Protein AF-A0A329B3M5-F1 (afdb_monomer_lite)

pLDDT: mean 77.67, std 17.79, range [25.22, 95.94]

Organism: NCBI:txid420952

Foldseek 3Di:
DDPVVVV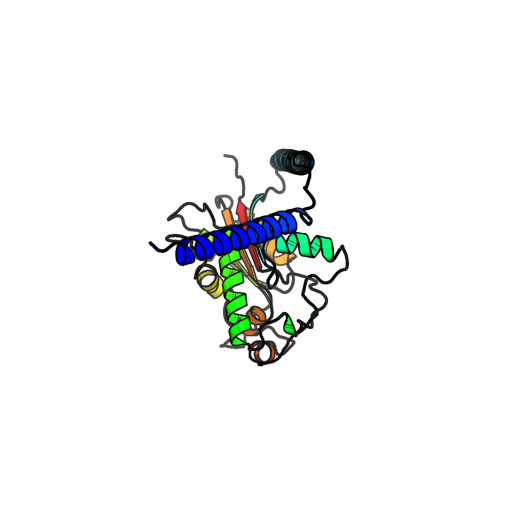VVVVVVVVVVVVVVVVVVVVPPPDPPPPVVVVVVVVVVVVVVLVVVVPPPPDDKDFPFKWKDQQQAGDVSLVVLCVVQDPQGFSFDPDLVVAAQFLVVNVVSVLVSLLRGCLRACVPPDAPDEAEEEFEEAAADPVDPQQDFSVVSVVSSNVNNPRPHYHYDYPYGYHHLDVVVVVVVVVVVCVVPVVDFKHKYFYAYDLVNCLNRVHPDDNSVCVSGHRGRDTPPPRDSPDDNMGMITIIGDDDDD

Sequence (254 aa):
MNRRTLLLTLLFLLLAGSLFAGYSAWQRKDVQRIDPSTVQNAVADDQAAAVAALRDPRFTLEIRRFGVTVDKFRQRAMLMRLDEAGASGMLLLQEPKEYPYTGADRAFVAAQRENNVFGYALRDWVMCWPIPVIAAGPPRDVADPYADRMASRIGAADNGAGIQSPLYIRLDEIHTEHGDEVVDRLFEFFDTHPNLPAVVVLVEDGLNTRASMRTLGEDYLEQARRSAFFVPERRTCPHFCVRGGLKISSHVRA

InterPro domains:
  IPR021531 Type VI lipase adapter protein Tla3, N-terminal domain [PF11394] (59-217)

Structure (mmCIF, N/CA/C/O backbone):
data_AF-A0A329B3M5-F1
#
_entry.id   AF-A0A329B3M5-F1
#
loop_
_atom_site.group_PDB
_atom_site.id
_atom_site.type_symbol
_atom_site.label_atom_id
_atom_site.label_alt_id
_atom_site.label_comp_id
_atom_site.label_asym_id
_atom_site.label_entity_id
_atom_site.label_seq_id
_atom_site.pdbx_PDB_ins_code
_atom_site.Cartn_x
_atom_site.Cartn_y
_atom_site.Cartn_z
_atom_site.occupancy
_atom_site.B_iso_or_equiv
_atom_site.auth_seq_id
_atom_site.auth_comp_id
_atom_site.auth_asym_id
_atom_site.auth_atom_id
_atom_site.pdbx_PDB_model_num
ATOM 1 N N . MET A 1 1 ? 45.854 36.589 17.957 1.00 56.94 1 MET A N 1
ATOM 2 C CA . MET A 1 1 ? 44.857 36.455 16.869 1.00 56.94 1 MET A CA 1
ATOM 3 C C . MET A 1 1 ? 45.076 37.606 15.892 1.00 56.94 1 MET A C 1
ATOM 5 O O . MET A 1 1 ? 45.015 38.753 16.314 1.00 56.94 1 MET A O 1
ATOM 9 N N . ASN A 1 2 ? 45.459 37.332 14.640 1.00 74.12 2 ASN A N 1
ATOM 10 C CA . ASN A 1 2 ? 46.013 38.352 13.737 1.00 74.12 2 ASN A CA 1
ATOM 11 C C . ASN A 1 2 ? 44.904 39.152 13.024 1.00 74.12 2 ASN A C 1
ATOM 13 O O . ASN A 1 2 ? 43.867 38.603 12.650 1.00 74.12 2 ASN A O 1
ATOM 17 N N . ARG A 1 3 ? 45.126 40.452 12.772 1.00 70.31 3 ARG A N 1
ATOM 18 C CA . ARG A 1 3 ? 44.143 41.357 12.127 1.00 70.31 3 ARG A CA 1
ATOM 19 C C . ARG A 1 3 ? 43.618 40.825 10.784 1.00 70.31 3 ARG A C 1
ATOM 21 O O . ARG A 1 3 ? 42.454 41.011 10.456 1.00 70.31 3 ARG A O 1
ATOM 28 N N . ARG A 1 4 ? 44.465 40.108 10.037 1.00 67.12 4 ARG A N 1
ATOM 29 C CA . ARG A 1 4 ? 44.105 39.440 8.774 1.00 67.12 4 ARG A CA 1
ATOM 30 C C . ARG A 1 4 ? 43.146 38.263 8.961 1.00 67.12 4 ARG A C 1
ATOM 32 O O . ARG A 1 4 ? 42.198 38.144 8.197 1.00 67.12 4 ARG A O 1
ATOM 39 N N . THR A 1 5 ? 43.349 37.437 9.988 1.00 71.44 5 THR A N 1
ATOM 40 C CA . THR A 1 5 ? 42.431 36.330 10.304 1.00 71.44 5 THR A CA 1
ATOM 41 C C . THR A 1 5 ? 41.066 36.840 10.763 1.00 71.44 5 THR A C 1
ATOM 43 O O . THR A 1 5 ? 40.060 36.264 10.376 1.00 71.44 5 THR A O 1
ATOM 46 N N . LEU A 1 6 ? 41.020 37.969 11.483 1.00 74.88 6 LEU A N 1
ATOM 47 C CA . LEU A 1 6 ? 39.763 38.563 11.952 1.00 74.88 6 LEU A CA 1
ATOM 48 C C . LEU A 1 6 ? 38.920 39.144 10.801 1.00 74.88 6 LEU A C 1
ATOM 50 O O . LEU A 1 6 ? 37.703 38.991 10.783 1.00 74.88 6 LEU A O 1
ATOM 54 N N . LEU A 1 7 ? 39.572 39.769 9.813 1.00 78.69 7 LEU A N 1
ATOM 55 C CA . LEU A 1 7 ? 38.912 40.290 8.609 1.00 78.69 7 LEU A CA 1
ATOM 56 C C . LEU A 1 7 ? 38.344 39.168 7.729 1.00 78.69 7 LEU A C 1
ATOM 58 O O . LEU A 1 7 ? 37.232 39.295 7.223 1.00 78.69 7 LEU A O 1
ATOM 62 N N . LEU A 1 8 ? 39.070 38.055 7.588 1.00 74.50 8 LEU A N 1
ATOM 63 C CA . LEU A 1 8 ? 38.612 36.897 6.812 1.00 74.50 8 LEU A CA 1
ATOM 64 C C . LEU A 1 8 ? 37.410 36.203 7.467 1.00 74.50 8 LEU A C 1
ATOM 66 O O . LEU A 1 8 ? 36.460 35.855 6.770 1.00 74.50 8 LEU A O 1
ATOM 70 N N . THR A 1 9 ? 37.401 36.061 8.796 1.00 76.69 9 THR A N 1
ATOM 71 C CA . THR A 1 9 ? 36.248 35.492 9.514 1.00 76.69 9 THR A CA 1
ATOM 72 C C . THR A 1 9 ? 35.008 36.379 9.414 1.00 76.69 9 THR A C 1
ATOM 74 O O . THR A 1 9 ? 33.902 35.868 9.265 1.00 76.69 9 THR A O 1
ATOM 77 N N . LEU A 1 10 ? 35.181 37.705 9.439 1.00 80.50 10 LEU A N 1
ATOM 78 C CA . LEU A 1 10 ? 34.070 38.654 9.322 1.00 80.50 10 LEU A CA 1
ATOM 79 C C . LEU A 1 10 ? 33.456 38.629 7.916 1.00 80.50 10 LEU A C 1
ATOM 81 O O . LEU A 1 10 ? 32.236 38.652 7.775 1.00 80.50 10 LEU A O 1
ATOM 85 N N . LEU A 1 11 ? 34.293 38.500 6.883 1.00 79.94 11 LEU A N 1
ATOM 86 C CA . LEU A 1 11 ? 33.836 38.384 5.500 1.00 79.94 11 LEU A CA 1
ATOM 87 C C . LEU A 1 11 ? 33.061 37.077 5.265 1.00 79.94 11 LEU A C 1
ATOM 89 O O . LEU A 1 11 ? 32.006 37.101 4.637 1.00 79.94 11 LEU A O 1
ATOM 93 N N . PHE A 1 12 ? 33.528 35.958 5.830 1.00 78.88 12 PHE A N 1
ATOM 94 C CA . PHE A 1 12 ? 32.812 34.678 5.768 1.00 78.88 12 PHE A CA 1
ATOM 95 C C . PHE A 1 12 ? 31.457 34.721 6.484 1.00 78.88 12 PHE A C 1
ATOM 97 O O . PHE A 1 12 ? 30.473 34.212 5.952 1.00 78.88 12 PHE A O 1
ATOM 104 N N . LEU A 1 13 ? 31.379 35.357 7.657 1.00 82.88 13 LEU A N 1
ATOM 105 C CA . LEU A 1 13 ? 30.119 35.493 8.396 1.00 82.88 13 LEU A CA 1
ATOM 106 C C . LEU A 1 13 ? 29.103 36.369 7.657 1.00 82.88 13 LEU A C 1
ATOM 108 O O . LEU A 1 13 ? 27.922 36.033 7.620 1.00 82.88 13 LEU A O 1
ATOM 112 N N . LEU A 1 14 ? 29.554 37.454 7.021 1.00 82.38 14 LEU A N 1
ATOM 113 C CA . LEU A 1 14 ? 28.680 38.309 6.215 1.00 82.38 14 LEU A CA 1
ATOM 114 C C . LEU A 1 14 ? 28.150 37.581 4.973 1.00 82.38 14 LEU A C 1
ATOM 116 O O . LEU A 1 14 ? 26.980 37.738 4.628 1.00 82.38 14 LEU A O 1
ATOM 120 N N . LEU A 1 15 ? 28.980 36.751 4.337 1.00 76.75 15 LEU A N 1
ATOM 121 C CA . LEU A 1 15 ? 28.596 35.979 3.154 1.00 76.75 15 LEU A CA 1
ATOM 122 C C . LEU A 1 15 ? 27.655 34.813 3.506 1.00 76.75 15 LEU A C 1
ATOM 124 O O . LEU A 1 15 ? 26.696 34.544 2.787 1.00 76.75 15 LEU A O 1
ATOM 128 N N . ALA A 1 16 ? 27.865 34.165 4.655 1.00 71.94 16 ALA A N 1
ATOM 129 C CA . ALA A 1 16 ? 26.940 33.164 5.182 1.00 71.94 16 ALA A CA 1
ATOM 130 C C . ALA A 1 16 ? 25.588 33.787 5.582 1.00 71.94 16 ALA A C 1
ATOM 132 O O . ALA A 1 16 ? 24.534 33.225 5.286 1.00 71.94 16 ALA A O 1
ATOM 133 N N . GLY A 1 17 ? 25.606 34.973 6.201 1.00 73.88 17 GLY A N 1
ATOM 134 C CA . GLY A 1 17 ? 24.397 35.707 6.577 1.00 73.88 17 GLY A CA 1
ATOM 135 C C . GLY A 1 17 ? 23.563 36.151 5.373 1.00 73.88 17 GLY A C 1
ATOM 136 O O . GLY A 1 17 ? 22.339 36.016 5.394 1.00 73.88 17 GLY A O 1
ATOM 137 N N . SER A 1 18 ? 24.204 36.621 4.299 1.00 70.50 18 SER A N 1
ATOM 138 C CA . SER A 1 18 ? 23.504 37.028 3.074 1.00 70.50 18 SER A CA 1
ATOM 139 C C . SER A 1 18 ? 22.931 35.838 2.297 1.00 70.50 18 SER A C 1
ATOM 141 O O . SER A 1 18 ? 21.803 35.926 1.809 1.00 70.50 18 SER A O 1
ATOM 143 N N . LEU A 1 19 ? 23.630 34.697 2.261 1.00 70.19 19 LEU A N 1
ATOM 144 C CA . LEU A 1 19 ? 23.102 33.448 1.696 1.00 70.19 19 LEU A CA 1
ATOM 145 C C . LEU A 1 19 ? 21.902 32.917 2.494 1.00 70.19 19 LEU A C 1
ATOM 147 O O . LEU A 1 19 ? 20.907 32.505 1.899 1.00 70.19 19 LEU A O 1
ATOM 151 N N . PHE A 1 20 ? 21.942 32.984 3.827 1.00 70.00 20 PHE A N 1
ATOM 152 C CA . PHE A 1 20 ? 20.826 32.561 4.679 1.00 70.00 20 PHE A CA 1
ATOM 153 C C . PHE A 1 20 ? 19.601 33.486 4.545 1.00 70.00 20 PHE A C 1
ATOM 155 O O . PHE A 1 20 ? 18.460 33.021 4.452 1.00 70.00 20 PHE A O 1
ATOM 162 N N . ALA A 1 21 ? 19.818 34.802 4.468 1.00 67.81 21 ALA A N 1
ATOM 163 C CA . ALA A 1 21 ? 18.752 35.773 4.224 1.00 67.81 21 ALA A CA 1
ATOM 164 C C . ALA A 1 21 ? 18.122 35.596 2.828 1.00 67.81 21 ALA A C 1
ATOM 166 O O . ALA A 1 21 ? 16.899 35.614 2.699 1.00 67.81 21 ALA A O 1
ATOM 167 N N . GLY A 1 22 ? 18.936 35.343 1.797 1.00 62.72 22 GLY A N 1
ATOM 168 C CA . GLY A 1 22 ? 18.454 35.047 0.445 1.00 62.72 22 GLY A CA 1
ATOM 169 C C . GLY A 1 22 ? 17.654 33.744 0.368 1.00 62.72 22 GLY A C 1
ATOM 170 O O . GLY A 1 22 ? 16.563 33.724 -0.201 1.00 62.72 22 GLY A O 1
ATOM 171 N N . TYR A 1 23 ? 18.143 32.677 1.008 1.00 61.03 23 TYR A N 1
ATOM 172 C CA . TYR A 1 23 ? 17.467 31.376 1.057 1.00 61.03 23 TYR A CA 1
ATOM 173 C C . TYR A 1 23 ? 16.122 31.444 1.799 1.00 61.03 23 TYR A C 1
ATOM 175 O O . TYR A 1 23 ? 15.112 30.926 1.322 1.00 61.03 23 TYR A O 1
ATOM 183 N N . SER A 1 24 ? 16.073 32.149 2.934 1.00 59.69 24 SER A N 1
ATOM 184 C CA . SER A 1 24 ? 14.836 32.318 3.710 1.00 59.69 24 SER A CA 1
ATOM 185 C C . SER A 1 24 ? 13.813 33.246 3.043 1.00 59.69 24 SER A C 1
ATOM 187 O O . SER A 1 24 ? 12.612 33.058 3.235 1.00 59.69 24 SER A O 1
ATOM 189 N N . ALA A 1 25 ? 14.254 34.220 2.240 1.00 56.84 25 ALA A N 1
ATOM 190 C CA . ALA A 1 25 ? 13.369 35.055 1.430 1.00 56.84 25 ALA A CA 1
ATOM 191 C C . ALA A 1 25 ? 12.817 34.302 0.206 1.00 56.84 25 ALA A C 1
ATOM 193 O O . ALA A 1 25 ? 11.657 34.503 -0.157 1.00 56.84 25 ALA A O 1
ATOM 194 N N . TRP A 1 26 ? 13.610 33.409 -0.396 1.00 55.06 26 TRP A N 1
ATOM 195 C CA . TRP A 1 26 ? 13.181 32.564 -1.514 1.00 55.06 26 TRP A CA 1
ATOM 196 C C . TRP A 1 26 ? 12.129 31.529 -1.085 1.00 55.06 26 TRP A C 1
ATOM 198 O O . TRP A 1 26 ? 11.090 31.429 -1.728 1.00 55.06 26 TRP A O 1
ATOM 208 N N . GLN A 1 27 ? 12.291 30.882 0.078 1.00 55.41 27 GLN A N 1
ATOM 209 C CA . GLN A 1 27 ? 11.273 29.962 0.620 1.00 55.41 27 GLN A CA 1
ATOM 210 C C . GLN A 1 27 ? 9.908 30.616 0.905 1.00 55.41 27 GLN A C 1
ATOM 212 O O . GLN A 1 27 ? 8.899 29.918 0.981 1.00 55.41 27 GLN A O 1
ATOM 217 N N . ARG A 1 28 ? 9.845 31.943 1.085 1.00 54.34 28 ARG A N 1
ATOM 218 C CA . ARG A 1 28 ? 8.587 32.651 1.383 1.00 54.34 28 ARG A CA 1
ATOM 219 C C . ARG A 1 28 ? 7.784 33.044 0.144 1.00 54.34 28 ARG A C 1
ATOM 221 O O . ARG A 1 28 ? 6.620 33.393 0.311 1.00 54.34 28 ARG A O 1
ATOM 228 N N . LYS A 1 29 ? 8.368 33.025 -1.062 1.00 50.78 29 LYS A N 1
ATOM 229 C CA . LYS A 1 29 ? 7.680 33.495 -2.279 1.00 50.78 29 LYS A CA 1
ATOM 230 C C . LYS A 1 29 ? 6.664 32.498 -2.849 1.00 50.78 29 LYS A C 1
ATOM 232 O O . LYS A 1 29 ? 5.690 32.957 -3.430 1.00 50.78 29 LYS A O 1
ATOM 237 N N . ASP A 1 30 ? 6.824 31.198 -2.589 1.00 50.91 30 ASP A N 1
ATOM 238 C CA . ASP A 1 30 ? 5.981 30.144 -3.190 1.00 50.91 30 ASP A CA 1
ATOM 239 C C . ASP A 1 30 ? 5.022 29.448 -2.208 1.00 50.91 30 ASP A C 1
ATOM 241 O O . ASP A 1 30 ? 4.399 28.439 -2.531 1.00 50.91 30 ASP A O 1
ATOM 245 N N . VAL A 1 31 ? 4.848 29.978 -0.994 1.00 48.06 31 VAL A N 1
ATOM 246 C CA . VAL A 1 31 ? 3.799 29.489 -0.091 1.00 48.06 31 VAL A CA 1
ATOM 247 C C . VAL A 1 31 ? 2.548 30.323 -0.327 1.00 48.06 31 VAL A C 1
ATOM 249 O O . VAL A 1 31 ? 2.398 31.396 0.258 1.00 48.06 31 VAL A O 1
ATOM 252 N N . GLN A 1 32 ? 1.621 29.820 -1.147 1.00 54.25 32 GLN A N 1
ATOM 253 C CA . GLN A 1 32 ? 0.218 30.225 -1.046 1.00 54.25 32 GLN A CA 1
ATOM 254 C C . GLN A 1 32 ? -0.191 30.018 0.415 1.00 54.25 32 GLN A C 1
ATOM 256 O O . GLN A 1 32 ? -0.293 28.892 0.907 1.00 54.25 32 GLN A O 1
ATOM 261 N N . ARG A 1 33 ? -0.308 31.124 1.154 1.00 48.53 33 ARG A N 1
ATOM 262 C CA . ARG A 1 33 ? -0.746 31.113 2.544 1.00 48.53 33 ARG A CA 1
ATOM 263 C C . ARG A 1 33 ? -2.219 30.730 2.507 1.00 48.53 33 ARG A C 1
ATOM 265 O O . ARG A 1 33 ? -3.065 31.591 2.296 1.00 48.53 33 ARG A O 1
ATOM 272 N N . ILE A 1 34 ? -2.495 29.436 2.655 1.00 55.19 34 ILE A N 1
ATOM 273 C CA . ILE A 1 34 ? -3.849 28.941 2.878 1.00 55.19 34 ILE A CA 1
ATOM 274 C C . ILE A 1 34 ? -4.361 29.698 4.101 1.00 55.19 34 ILE A C 1
ATOM 276 O O . ILE A 1 34 ? -3.709 29.690 5.150 1.00 55.19 34 ILE A O 1
ATOM 280 N N . ASP A 1 35 ? -5.448 30.440 3.924 1.00 67.44 35 ASP A N 1
ATOM 281 C CA . ASP A 1 35 ? -6.021 31.236 4.995 1.00 67.44 35 ASP A CA 1
ATOM 282 C C . ASP A 1 35 ? -6.412 30.275 6.134 1.00 67.44 35 ASP A C 1
ATOM 284 O O . ASP A 1 35 ? -7.182 29.333 5.906 1.00 67.44 35 ASP A O 1
ATOM 288 N N . PRO A 1 36 ? -5.846 30.452 7.345 1.00 57.66 36 PRO A N 1
ATOM 289 C CA . PRO A 1 36 ? -6.128 29.585 8.479 1.00 57.66 36 PRO A CA 1
ATOM 290 C C . PRO A 1 36 ? -7.625 29.455 8.736 1.00 57.66 36 PRO A C 1
ATOM 292 O O . PRO A 1 36 ? -8.073 28.371 9.084 1.00 57.66 36 PRO A O 1
ATOM 295 N N . SER A 1 37 ? -8.400 30.517 8.488 1.00 59.75 37 SER A N 1
ATOM 296 C CA . SER A 1 37 ? -9.851 30.501 8.648 1.00 59.75 37 SER A CA 1
ATOM 297 C C . SER A 1 37 ? -10.537 29.567 7.652 1.00 59.75 37 SER A C 1
ATOM 299 O O . SER A 1 37 ? -11.482 28.889 8.024 1.00 59.75 37 SER A O 1
ATOM 301 N N . THR A 1 38 ? -10.037 29.435 6.422 1.00 64.62 38 THR A N 1
ATOM 302 C CA . THR A 1 38 ? -10.596 28.506 5.428 1.00 64.62 38 THR A CA 1
ATOM 303 C C . THR A 1 38 ? -10.315 27.056 5.801 1.00 64.62 38 THR A C 1
ATOM 305 O O . THR A 1 38 ? -11.201 26.217 5.678 1.00 64.62 38 THR A O 1
ATOM 308 N N . VAL A 1 39 ? -9.120 26.762 6.327 1.00 59.50 39 VAL A N 1
ATOM 309 C CA . VAL A 1 39 ? -8.802 25.427 6.865 1.00 59.50 39 VAL A CA 1
ATOM 310 C C . VAL A 1 39 ? -9.635 25.144 8.110 1.00 59.50 39 VAL A C 1
ATOM 312 O O . VAL A 1 39 ? -10.186 24.060 8.231 1.00 59.50 39 VAL A O 1
ATOM 315 N N . GLN A 1 40 ? -9.770 26.107 9.024 1.00 62.44 40 GLN A N 1
ATOM 316 C CA . GLN A 1 40 ? -10.566 25.934 10.239 1.00 62.44 40 GLN A CA 1
ATOM 317 C C . GLN A 1 40 ? -12.053 25.765 9.944 1.00 62.44 40 GLN A C 1
ATOM 319 O O . GLN A 1 40 ? -12.687 24.938 10.586 1.00 62.44 40 GLN A O 1
ATOM 324 N N . ASN A 1 41 ? -12.593 26.495 8.970 1.00 68.69 41 ASN A N 1
ATOM 325 C CA . ASN A 1 41 ? -13.985 26.372 8.553 1.00 68.69 41 ASN A CA 1
ATOM 326 C C . ASN A 1 41 ? -14.224 25.043 7.833 1.00 68.69 41 ASN A C 1
ATOM 328 O O . ASN A 1 41 ? -15.194 24.370 8.146 1.00 68.69 41 ASN A O 1
ATOM 332 N N . ALA A 1 42 ? -13.309 24.609 6.958 1.00 58.72 42 ALA A N 1
ATOM 333 C CA . ALA A 1 42 ? -13.390 23.288 6.338 1.00 58.72 42 ALA A CA 1
ATOM 334 C C . ALA A 1 42 ? -13.310 22.164 7.384 1.00 58.72 42 ALA A C 1
ATOM 336 O O . ALA A 1 42 ? -14.094 21.228 7.333 1.00 58.72 42 ALA A O 1
ATOM 337 N N . VAL A 1 43 ? -12.417 22.278 8.375 1.00 59.91 43 VAL A N 1
ATOM 338 C CA . VAL A 1 43 ? -12.315 21.317 9.486 1.00 59.91 43 VAL A CA 1
ATOM 339 C C . VAL A 1 43 ? -13.554 21.368 10.385 1.00 59.91 43 VAL A C 1
ATOM 341 O O . VAL A 1 43 ? -13.988 20.325 10.859 1.00 59.91 43 VAL A O 1
ATOM 344 N N . ALA A 1 44 ? -14.138 22.542 10.630 1.00 64.25 44 ALA A N 1
ATOM 345 C CA . ALA A 1 44 ? -15.351 22.689 11.433 1.00 64.25 44 ALA A CA 1
ATOM 346 C C . ALA A 1 44 ? -16.590 22.126 10.723 1.00 64.25 44 ALA A C 1
ATOM 348 O O . ALA A 1 44 ? -17.398 21.461 11.368 1.00 64.25 44 ALA A O 1
ATOM 349 N N . ASP A 1 45 ? -16.714 22.335 9.411 1.00 64.44 45 ASP A N 1
ATOM 350 C CA . ASP A 1 45 ? -17.772 21.747 8.586 1.00 64.44 45 ASP A CA 1
ATOM 351 C C . ASP A 1 45 ? -17.624 20.224 8.505 1.00 64.44 45 ASP A C 1
ATOM 353 O O . ASP A 1 45 ? -18.607 19.505 8.676 1.00 64.44 45 ASP A O 1
ATOM 357 N N . ASP A 1 46 ? -16.400 19.717 8.340 1.00 60.44 46 ASP A N 1
ATOM 358 C CA . ASP A 1 46 ? -16.115 18.279 8.315 1.00 60.44 46 ASP A CA 1
ATOM 359 C C . ASP A 1 46 ? -16.360 17.636 9.693 1.00 60.44 46 ASP A C 1
ATOM 361 O O . ASP A 1 46 ? -16.929 16.553 9.797 1.00 60.44 46 ASP A O 1
ATOM 365 N N . GLN A 1 47 ? -16.048 18.345 10.785 1.00 57.34 47 GLN A N 1
ATOM 366 C CA . GLN A 1 47 ? -16.404 17.935 12.148 1.00 57.34 47 GLN A CA 1
ATOM 367 C C . GLN A 1 47 ? -17.917 17.958 12.387 1.00 57.34 47 GLN A C 1
ATOM 369 O O . GLN A 1 47 ? -18.445 17.042 13.015 1.00 57.34 47 GLN A O 1
ATOM 374 N N . ALA A 1 48 ? -18.635 18.969 11.899 1.00 61.34 48 ALA A N 1
ATOM 375 C CA . ALA A 1 48 ? -20.088 19.045 12.017 1.00 61.34 48 ALA A CA 1
ATOM 376 C C . ALA A 1 48 ? -20.775 17.937 11.202 1.00 61.34 48 ALA A C 1
ATOM 378 O O . ALA A 1 48 ? -21.709 17.302 11.697 1.00 61.34 48 ALA A O 1
ATOM 379 N N . ALA A 1 49 ? -20.271 17.651 9.999 1.00 59.38 49 ALA A N 1
ATOM 380 C CA . ALA A 1 49 ? -20.710 16.546 9.156 1.00 59.38 49 ALA A CA 1
ATOM 381 C C . ALA A 1 49 ? -20.391 15.185 9.793 1.00 59.38 49 ALA A C 1
ATOM 383 O O . ALA A 1 49 ? -21.266 14.325 9.841 1.00 59.38 49 ALA A O 1
ATOM 384 N N . ALA A 1 50 ? -19.201 15.005 10.373 1.00 57.12 50 ALA A N 1
ATOM 385 C CA . ALA A 1 50 ? -18.824 13.795 11.102 1.00 57.12 50 ALA A CA 1
ATOM 386 C C . ALA A 1 50 ? -19.689 13.580 12.356 1.00 57.12 50 ALA A C 1
ATOM 388 O O . ALA A 1 50 ? -20.129 12.464 12.620 1.00 57.12 50 ALA A O 1
ATOM 389 N N . VAL A 1 51 ? -20.007 14.644 13.104 1.00 60.12 51 VAL A N 1
ATOM 390 C CA . VAL A 1 51 ? -20.909 14.596 14.270 1.00 60.12 51 VAL A CA 1
ATOM 391 C C . VAL A 1 51 ? -22.357 14.303 13.859 1.00 60.12 51 VAL A C 1
ATOM 393 O O . VAL A 1 51 ? -23.069 13.617 14.595 1.00 60.12 51 VAL A O 1
ATOM 396 N N . ALA A 1 52 ? -22.804 14.799 12.703 1.00 59.22 52 ALA A N 1
ATOM 397 C CA . ALA A 1 52 ? -24.116 14.485 12.141 1.00 59.22 52 ALA A CA 1
ATOM 398 C C . ALA A 1 52 ? -24.185 13.041 11.610 1.00 59.22 52 ALA A C 1
ATOM 400 O O . ALA A 1 52 ? -25.164 12.346 11.877 1.00 59.22 52 ALA A O 1
ATOM 401 N N . ALA A 1 53 ? -23.129 12.557 10.949 1.00 55.44 53 ALA A N 1
ATOM 402 C CA . ALA A 1 53 ? -22.988 11.172 10.499 1.00 55.44 53 ALA A CA 1
ATOM 403 C C . ALA A 1 53 ? -22.915 10.188 11.679 1.00 55.44 53 ALA A C 1
ATOM 405 O O . ALA A 1 53 ? -23.508 9.115 11.618 1.00 55.44 53 ALA A O 1
ATOM 406 N N . LEU A 1 54 ? -22.318 10.595 12.809 1.00 53.41 54 LEU A N 1
ATOM 407 C CA . LEU A 1 54 ? -22.347 9.856 14.081 1.00 53.41 54 LEU A CA 1
ATOM 408 C C . LEU A 1 54 ? -23.764 9.624 14.642 1.00 53.41 54 LEU A C 1
ATOM 410 O O . LEU A 1 54 ? -23.920 8.896 15.625 1.00 53.41 54 LEU A O 1
ATOM 414 N N . ARG A 1 55 ? -24.786 10.284 14.079 1.00 52.28 55 ARG A N 1
ATOM 415 C CA . ARG A 1 55 ? -26.193 10.167 14.482 1.00 52.28 55 ARG A CA 1
ATOM 416 C C . ARG A 1 55 ? -27.059 9.378 13.488 1.00 52.28 55 ARG A C 1
ATOM 418 O O . ARG A 1 55 ? -28.216 9.144 13.828 1.00 52.28 55 ARG A O 1
ATOM 425 N N . ASP A 1 56 ? -26.545 8.943 12.327 1.00 50.88 56 ASP A N 1
ATOM 426 C CA . ASP A 1 56 ? -27.238 7.982 11.444 1.00 50.88 56 ASP A CA 1
ATOM 427 C C . ASP A 1 56 ? -26.732 6.555 11.751 1.00 50.88 56 ASP A C 1
ATOM 429 O O . ASP A 1 56 ? -25.582 6.232 11.450 1.00 50.88 56 ASP A O 1
ATOM 433 N N . PRO A 1 57 ? -27.558 5.684 12.361 1.00 52.53 57 PRO A N 1
ATOM 434 C CA . PRO A 1 57 ? -27.139 4.362 12.830 1.00 52.53 57 PRO A CA 1
ATOM 435 C C . PRO A 1 57 ? -26.866 3.338 11.715 1.00 52.53 57 PRO A C 1
ATOM 437 O O . PRO A 1 57 ? -26.615 2.177 12.027 1.00 52.53 57 PRO A O 1
ATOM 440 N N . ARG A 1 58 ? -26.951 3.710 10.430 1.00 51.53 58 ARG A N 1
ATOM 441 C CA . ARG A 1 58 ? -26.876 2.738 9.329 1.00 51.53 58 ARG A CA 1
ATOM 442 C C . ARG A 1 58 ? -25.470 2.465 8.803 1.00 51.53 58 ARG A C 1
ATOM 444 O O . ARG A 1 58 ? -25.263 1.366 8.316 1.00 51.53 58 ARG A O 1
ATOM 451 N N . PHE A 1 59 ? -24.517 3.393 8.920 1.00 51.91 59 PHE A N 1
ATOM 452 C CA . PHE A 1 59 ? -23.137 3.194 8.449 1.00 51.91 59 PHE A CA 1
ATOM 453 C C . PHE A 1 59 ? -22.190 4.160 9.167 1.00 51.91 59 PHE A C 1
ATOM 455 O O . PHE A 1 59 ? -22.124 5.335 8.811 1.00 51.91 59 PHE A O 1
ATOM 462 N N . THR A 1 60 ? -21.443 3.708 10.175 1.00 66.56 60 THR A N 1
ATOM 463 C CA . THR A 1 60 ? -20.479 4.593 10.853 1.00 66.56 60 THR A CA 1
ATOM 464 C C . THR A 1 60 ? -19.135 3.904 11.050 1.00 66.56 60 THR A C 1
ATOM 466 O O . THR A 1 60 ? -18.720 3.578 12.161 1.00 66.56 60 THR A O 1
ATOM 469 N N . LEU A 1 61 ? -18.436 3.681 9.936 1.00 76.50 61 LEU A N 1
ATOM 470 C CA . LEU A 1 61 ? -16.991 3.491 9.970 1.00 76.50 61 LEU A CA 1
ATOM 471 C C . LEU A 1 61 ? -16.329 4.865 9.962 1.00 76.50 61 LEU A C 1
ATOM 473 O O . LEU A 1 61 ? -16.514 5.646 9.032 1.00 76.50 61 LEU A O 1
ATOM 477 N N . GLU A 1 62 ? -15.551 5.164 10.999 1.00 81.62 62 GLU A N 1
ATOM 478 C CA . GLU A 1 62 ? -14.779 6.399 11.067 1.00 81.62 62 GLU A CA 1
ATOM 479 C C . GLU A 1 62 ? -13.317 6.118 10.737 1.00 81.62 62 GLU A C 1
ATOM 481 O O . GLU A 1 62 ? -12.655 5.313 11.397 1.00 81.62 62 GLU A O 1
ATOM 486 N N . ILE A 1 63 ? -12.778 6.846 9.764 1.00 85.38 63 ILE A N 1
ATOM 487 C CA . ILE A 1 63 ? -11.339 6.901 9.530 1.00 85.38 63 ILE A CA 1
ATOM 488 C C . ILE A 1 63 ? -10.709 7.759 10.631 1.00 85.38 63 ILE A C 1
ATOM 490 O O . ILE A 1 63 ? -10.802 8.981 10.621 1.00 85.38 63 ILE A O 1
ATOM 494 N N . ARG A 1 64 ? -10.016 7.122 11.574 1.00 84.81 64 ARG A N 1
ATOM 495 C CA . ARG A 1 64 ? -9.304 7.806 12.665 1.00 84.81 64 ARG A CA 1
ATOM 496 C C . ARG A 1 64 ? -7.968 8.382 12.220 1.00 84.81 64 ARG A C 1
ATOM 498 O O . ARG A 1 64 ? -7.475 9.334 12.819 1.00 84.81 64 ARG A O 1
ATOM 505 N N . ARG A 1 65 ? -7.312 7.736 11.254 1.00 86.88 65 ARG A N 1
ATOM 506 C CA . ARG A 1 65 ? -5.975 8.120 10.785 1.00 86.88 65 ARG A CA 1
ATOM 507 C C . ARG A 1 65 ? -5.715 7.540 9.405 1.00 86.88 65 ARG A C 1
ATOM 509 O O . ARG A 1 65 ? -6.164 6.438 9.105 1.00 86.88 65 ARG A O 1
ATOM 516 N N . PHE A 1 66 ? -4.944 8.260 8.599 1.00 87.56 66 PHE A N 1
ATOM 517 C CA . PHE A 1 66 ? -4.608 7.840 7.247 1.00 87.56 66 PHE A CA 1
ATOM 518 C C . PHE A 1 66 ? -3.145 8.131 6.905 1.00 87.56 66 PHE A C 1
ATOM 520 O O . PHE A 1 66 ? -2.636 9.242 7.072 1.00 87.56 66 PHE A O 1
ATOM 527 N N . GLY A 1 67 ? -2.457 7.105 6.424 1.00 88.94 67 GLY A N 1
ATOM 528 C CA . GLY A 1 67 ? -1.150 7.170 5.799 1.00 88.94 67 GLY A CA 1
ATOM 529 C C . GLY A 1 67 ? -1.302 6.987 4.300 1.00 88.94 67 GLY A C 1
ATOM 530 O O . GLY A 1 67 ? -1.898 6.000 3.889 1.00 88.94 67 GLY A O 1
ATOM 531 N N . VAL A 1 68 ? -0.749 7.883 3.481 1.00 89.38 68 VAL A N 1
ATOM 532 C CA . VAL A 1 68 ? -0.762 7.682 2.029 1.00 89.38 68 VAL A CA 1
ATOM 533 C C . VAL A 1 68 ? 0.508 8.122 1.334 1.00 89.38 68 VAL A C 1
ATOM 535 O O . VAL A 1 68 ? 1.092 9.167 1.649 1.00 89.38 68 VAL A O 1
ATOM 538 N N . THR A 1 69 ? 0.918 7.308 0.366 1.00 88.25 69 THR A N 1
ATOM 539 C CA . THR A 1 69 ? 1.963 7.656 -0.592 1.00 88.25 69 THR A CA 1
ATOM 540 C C . THR A 1 69 ? 1.603 7.181 -1.991 1.00 88.25 69 THR A C 1
ATOM 542 O O . THR A 1 69 ? 1.038 6.099 -2.165 1.00 88.25 69 THR A O 1
ATOM 545 N N . VAL A 1 70 ? 1.991 7.988 -2.975 1.00 86.75 70 VAL A N 1
ATOM 546 C CA . VAL A 1 70 ? 2.008 7.622 -4.391 1.00 86.75 70 VAL A CA 1
ATOM 547 C C . VAL A 1 70 ? 3.390 7.969 -4.922 1.00 86.75 70 VAL A C 1
ATOM 549 O O . VAL A 1 70 ? 3.786 9.135 -4.917 1.00 86.75 70 VAL A O 1
ATOM 552 N N . ASP A 1 71 ? 4.149 6.952 -5.330 1.00 83.75 71 ASP A N 1
ATOM 553 C CA . ASP A 1 71 ? 5.556 7.095 -5.720 1.00 83.75 71 ASP A CA 1
ATOM 554 C C . ASP A 1 71 ? 6.374 7.913 -4.686 1.00 83.75 71 ASP A C 1
ATOM 556 O O . ASP A 1 71 ? 6.452 7.555 -3.506 1.00 83.75 71 ASP A O 1
ATOM 560 N N . LYS A 1 72 ? 6.996 9.031 -5.080 1.00 83.31 72 LYS A N 1
ATOM 561 C CA . LYS A 1 72 ? 7.792 9.879 -4.194 1.00 83.31 72 LYS A CA 1
ATOM 562 C C . LYS A 1 72 ? 6.936 10.811 -3.334 1.00 83.31 72 LYS A C 1
ATOM 564 O O . LYS A 1 72 ? 7.442 11.315 -2.329 1.00 83.31 72 LYS A O 1
ATOM 569 N N . PHE A 1 73 ? 5.670 11.013 -3.692 1.00 87.81 73 PHE A N 1
ATOM 570 C CA . PHE A 1 73 ? 4.782 11.972 -3.052 1.00 87.81 73 PHE A CA 1
ATOM 571 C C . PHE A 1 73 ? 4.174 11.394 -1.777 1.00 87.81 73 PHE A C 1
ATOM 573 O O . PHE A 1 73 ? 3.537 10.342 -1.771 1.00 87.81 73 PHE A O 1
ATOM 580 N N . ARG A 1 74 ? 4.371 12.114 -0.673 1.00 87.56 74 ARG A N 1
ATOM 581 C CA . ARG A 1 74 ? 3.850 11.757 0.648 1.00 87.56 74 ARG A CA 1
ATOM 582 C C . ARG A 1 74 ? 2.870 12.826 1.099 1.00 87.56 74 ARG A C 1
ATOM 584 O O . ARG A 1 74 ? 3.221 14.004 1.022 1.00 87.56 74 ARG A O 1
ATOM 591 N N . GLN A 1 75 ? 1.717 12.428 1.637 1.00 82.38 75 GLN A N 1
ATOM 592 C CA . GLN A 1 75 ? 0.803 13.314 2.376 1.00 82.38 75 GLN A CA 1
ATOM 593 C C . GLN A 1 75 ? 0.587 14.666 1.660 1.00 82.38 75 GLN A C 1
ATOM 595 O O . GLN A 1 75 ? 0.042 14.711 0.562 1.00 82.38 75 GLN A O 1
ATOM 600 N N . ARG A 1 76 ? 1.107 15.767 2.219 1.00 89.69 76 ARG A N 1
ATOM 601 C CA . ARG A 1 76 ? 1.001 17.115 1.645 1.00 89.69 76 ARG A CA 1
ATOM 602 C C . ARG A 1 76 ? 1.540 17.229 0.216 1.00 89.69 76 ARG A C 1
ATOM 604 O O . ARG A 1 76 ? 0.917 17.895 -0.596 1.00 89.69 76 ARG A O 1
ATOM 611 N N . ALA A 1 77 ? 2.662 16.585 -0.104 1.00 89.88 77 ALA A N 1
ATOM 612 C CA . ALA A 1 77 ? 3.223 16.635 -1.456 1.00 89.88 77 ALA A CA 1
ATOM 613 C C . ALA A 1 77 ? 2.334 15.904 -2.475 1.00 89.88 77 ALA A C 1
ATOM 615 O O . ALA A 1 77 ? 2.307 16.281 -3.638 1.00 89.88 77 ALA A O 1
ATOM 616 N N . MET A 1 78 ? 1.592 14.880 -2.040 1.00 88.38 78 MET A N 1
ATOM 617 C CA . MET A 1 78 ? 0.609 14.204 -2.892 1.00 88.38 78 MET A CA 1
ATOM 618 C C . MET A 1 78 ? -0.591 15.115 -3.158 1.00 88.38 78 MET A C 1
ATOM 620 O O . MET A 1 78 ? -1.024 15.207 -4.298 1.00 88.38 78 MET A O 1
ATOM 624 N N . LEU A 1 79 ? -1.083 15.817 -2.132 1.00 88.69 79 LEU A N 1
ATOM 625 C CA . LEU A 1 79 ? -2.175 16.785 -2.284 1.00 88.69 79 LEU A CA 1
ATOM 626 C C . LEU A 1 79 ? -1.780 17.932 -3.223 1.00 88.69 79 LEU A C 1
ATOM 628 O O . LEU A 1 79 ? -2.498 18.210 -4.171 1.00 88.69 79 LEU A O 1
ATOM 632 N N . MET A 1 80 ? -0.587 18.505 -3.039 1.00 91.38 80 MET A N 1
ATOM 633 C CA . MET A 1 80 ? -0.040 19.513 -3.958 1.00 91.38 80 MET A CA 1
ATOM 634 C C . MET A 1 80 ? 0.043 18.991 -5.392 1.00 91.38 80 MET A C 1
ATOM 636 O O . MET A 1 80 ? -0.354 19.674 -6.327 1.00 91.38 80 MET A O 1
ATOM 640 N N . ARG A 1 81 ? 0.513 17.752 -5.572 1.00 88.56 81 ARG A N 1
ATOM 641 C CA . ARG A 1 81 ? 0.604 17.147 -6.900 1.00 88.56 81 ARG A CA 1
ATOM 642 C C . ARG A 1 81 ? -0.769 16.915 -7.530 1.00 88.56 81 ARG A C 1
ATOM 644 O O . ARG A 1 81 ? -0.878 17.003 -8.752 1.00 88.56 81 ARG A O 1
ATOM 651 N N . LEU A 1 82 ? -1.784 16.609 -6.723 1.00 88.12 82 LEU A N 1
ATOM 652 C CA . LEU A 1 82 ? -3.169 16.463 -7.165 1.00 88.12 82 LEU A CA 1
ATOM 653 C C . LEU A 1 82 ? -3.751 17.813 -7.605 1.00 88.12 82 LEU A C 1
ATOM 655 O O . LEU A 1 82 ? -4.358 17.879 -8.671 1.00 88.12 82 LEU A O 1
ATOM 659 N N . ASP A 1 83 ? -3.486 18.883 -6.851 1.00 89.94 83 ASP A N 1
ATOM 660 C CA . ASP A 1 83 ? -3.871 20.252 -7.219 1.00 89.94 83 ASP A CA 1
ATOM 661 C C . ASP A 1 83 ? -3.197 20.689 -8.532 1.00 89.94 83 ASP A C 1
ATOM 663 O O . ASP A 1 83 ? -3.854 21.224 -9.423 1.00 89.94 83 ASP A O 1
ATOM 667 N N . GLU A 1 84 ? -1.900 20.404 -8.689 1.00 90.56 84 GLU A N 1
ATOM 668 C CA . GLU A 1 84 ? -1.136 20.680 -9.915 1.00 90.56 84 GLU A CA 1
ATOM 669 C C . GLU A 1 84 ? -1.618 19.855 -11.117 1.00 90.56 84 GLU A C 1
ATOM 671 O O . GLU A 1 84 ? -1.638 20.347 -12.244 1.00 90.56 84 GLU A O 1
ATOM 676 N N . ALA A 1 85 ? -1.968 18.584 -10.900 1.00 87.50 85 ALA A N 1
ATOM 677 C CA . ALA A 1 85 ? -2.485 17.707 -11.947 1.00 87.50 85 ALA A CA 1
ATOM 678 C C . ALA A 1 85 ? -3.879 18.154 -12.416 1.00 87.50 85 ALA A C 1
ATOM 680 O O . ALA A 1 85 ? -4.194 18.068 -13.605 1.00 87.50 85 ALA A O 1
ATOM 681 N N . GLY A 1 86 ? -4.720 18.612 -11.488 1.00 85.56 86 GLY A N 1
ATOM 682 C CA . GLY A 1 86 ? -6.139 18.831 -11.731 1.00 85.56 86 GLY A CA 1
ATOM 683 C C . GLY A 1 86 ? -6.905 17.522 -11.964 1.00 85.56 86 GLY A C 1
ATOM 684 O O . GLY A 1 86 ? -6.354 16.422 -11.915 1.00 85.56 86 GLY A O 1
ATOM 685 N N . ALA A 1 87 ? -8.205 17.637 -12.247 1.00 81.00 87 ALA A N 1
ATOM 686 C CA . ALA A 1 87 ? -9.138 16.503 -12.276 1.00 81.00 87 ALA A CA 1
ATOM 687 C C . ALA A 1 87 ? -8.791 15.388 -13.284 1.00 81.00 87 ALA A C 1
ATOM 689 O O . ALA A 1 87 ? -9.198 14.245 -13.096 1.00 81.00 87 ALA A O 1
ATOM 690 N N . SER A 1 88 ? -8.057 15.707 -14.353 1.00 79.00 88 SER A N 1
ATOM 691 C CA . SER A 1 88 ? -7.676 14.758 -15.408 1.00 79.00 88 SER A CA 1
ATOM 692 C C . SER A 1 88 ? -6.163 14.648 -15.613 1.00 79.00 88 SER A C 1
ATOM 694 O O . SER A 1 88 ? -5.720 14.090 -16.618 1.00 79.00 88 SER A O 1
ATOM 696 N N . GLY A 1 89 ? -5.357 15.230 -14.722 1.00 76.69 89 GLY A N 1
ATOM 697 C CA . GLY A 1 89 ? -3.904 15.178 -14.840 1.00 76.69 89 GLY A CA 1
ATOM 698 C C . GLY A 1 89 ? -3.319 13.864 -14.338 1.00 76.69 89 GLY A C 1
ATOM 699 O O . GLY A 1 89 ? -3.899 13.155 -13.518 1.00 76.69 89 GLY A O 1
ATOM 700 N N . MET A 1 90 ? -2.119 13.542 -14.814 1.00 78.81 90 MET A N 1
ATOM 701 C CA . MET A 1 90 ? -1.379 12.379 -14.329 1.00 78.81 90 MET A CA 1
ATOM 702 C C . MET A 1 90 ? -0.729 12.706 -12.990 1.00 78.81 90 MET A C 1
ATOM 704 O O . MET A 1 90 ? -0.006 13.695 -12.898 1.00 78.81 90 MET A O 1
ATOM 708 N N . LEU A 1 91 ? -0.948 11.869 -11.974 1.00 80.88 91 LEU A N 1
ATOM 709 C CA . LEU A 1 91 ? -0.319 12.021 -10.657 1.00 80.88 91 LEU A CA 1
ATOM 710 C C . LEU A 1 91 ? 1.157 11.583 -10.681 1.00 80.88 91 LEU A C 1
ATOM 712 O O . LEU A 1 91 ? 2.015 12.205 -10.055 1.00 80.88 91 LEU A O 1
ATOM 716 N N . LEU A 1 92 ? 1.458 10.530 -11.446 1.00 83.38 92 LEU A N 1
ATOM 717 C CA . LEU A 1 92 ? 2.809 10.006 -11.635 1.00 83.38 92 LEU A CA 1
ATOM 718 C C . LEU A 1 92 ? 3.639 10.924 -12.538 1.00 83.38 92 LEU A C 1
ATOM 720 O O . LEU A 1 92 ? 3.121 11.574 -13.453 1.00 83.38 92 LEU A O 1
ATOM 724 N N . LEU A 1 93 ? 4.943 10.971 -12.282 1.00 84.69 93 LEU A N 1
ATOM 725 C CA . LEU A 1 93 ? 5.872 11.727 -13.110 1.00 84.69 93 LEU A CA 1
ATOM 726 C C . LEU A 1 93 ? 6.043 11.038 -14.462 1.00 84.69 93 LEU A C 1
ATOM 728 O O . LEU A 1 93 ? 6.095 9.817 -14.553 1.00 84.69 93 LEU A O 1
ATOM 732 N N . GLN A 1 94 ? 6.108 11.844 -15.516 1.00 85.81 94 GLN A N 1
ATOM 733 C CA . GLN A 1 94 ? 6.202 11.345 -16.890 1.00 85.81 94 GLN A CA 1
ATOM 734 C C . GLN A 1 94 ? 7.638 11.327 -17.412 1.00 85.81 94 GLN A C 1
ATOM 736 O O . GLN A 1 94 ? 7.907 10.737 -18.451 1.00 85.81 94 GLN A O 1
ATOM 741 N N . GLU A 1 95 ? 8.569 11.947 -16.688 1.00 88.12 95 GLU A N 1
ATOM 742 C CA . GLU A 1 95 ? 9.981 11.965 -17.047 1.00 88.12 95 GLU A CA 1
ATOM 743 C C . GLU A 1 95 ? 10.672 10.691 -16.535 1.00 88.12 95 GLU A C 1
ATOM 745 O O . GLU A 1 95 ? 10.797 10.515 -15.323 1.00 88.12 95 GLU A O 1
ATOM 750 N N . PRO A 1 96 ? 11.183 9.800 -17.409 1.00 85.69 96 PRO A N 1
ATOM 751 C CA . PRO A 1 96 ? 11.750 8.516 -16.986 1.00 85.69 96 PRO A CA 1
ATOM 752 C C . PRO A 1 96 ? 12.916 8.644 -15.992 1.00 85.69 96 PRO A C 1
ATOM 754 O O . PRO A 1 96 ? 13.150 7.760 -15.170 1.00 85.69 96 PRO A O 1
ATOM 757 N N . LYS A 1 97 ? 13.664 9.753 -16.071 1.00 88.62 97 LYS A N 1
ATOM 758 C CA . LYS A 1 97 ? 14.823 10.048 -15.212 1.00 88.62 97 LYS A CA 1
ATOM 759 C C . LYS A 1 97 ? 14.442 10.448 -13.788 1.00 88.62 97 LYS A C 1
ATOM 761 O O . LYS A 1 97 ? 15.309 10.477 -12.921 1.00 88.62 97 LYS A O 1
ATOM 766 N N . GLU A 1 98 ? 13.165 10.730 -13.543 1.00 87.94 98 GLU A N 1
ATOM 767 C CA . GLU A 1 98 ? 12.640 11.016 -12.209 1.00 87.94 98 GLU A CA 1
ATOM 768 C C . GLU A 1 98 ? 12.540 9.769 -11.324 1.00 87.94 98 GLU A C 1
ATOM 770 O O . GLU A 1 98 ? 12.317 9.893 -10.114 1.00 87.94 98 GLU A O 1
ATOM 775 N N . TYR A 1 99 ? 12.715 8.586 -11.917 1.00 86.12 99 TYR A N 1
ATOM 776 C CA . TYR A 1 99 ? 12.700 7.296 -11.246 1.00 86.12 99 TYR A CA 1
ATOM 777 C C . TYR A 1 99 ? 14.114 6.713 -11.133 1.00 86.12 99 TYR A C 1
ATOM 779 O O . TYR A 1 99 ? 14.937 6.898 -12.036 1.00 86.12 99 TYR A O 1
ATOM 787 N N . PRO A 1 100 ? 14.415 5.964 -10.053 1.00 88.75 100 PRO A N 1
ATOM 788 C CA . PRO A 1 100 ? 15.690 5.273 -9.935 1.00 88.75 100 PRO A CA 1
ATOM 789 C C . PRO A 1 100 ? 15.951 4.312 -11.104 1.00 88.75 100 PRO A C 1
ATOM 791 O O . PRO A 1 100 ? 15.062 3.574 -11.542 1.00 88.75 100 PRO A O 1
ATOM 794 N N . TYR A 1 101 ? 17.196 4.310 -11.588 1.00 90.19 101 TYR A N 1
ATOM 795 C CA . TYR A 1 101 ? 17.605 3.543 -12.766 1.00 90.19 101 TYR A CA 1
ATOM 796 C C . TYR A 1 101 ? 17.553 2.027 -12.532 1.00 90.19 101 TYR A C 1
ATOM 798 O O . TYR A 1 101 ? 17.089 1.279 -13.394 1.00 90.19 101 TYR A O 1
ATOM 806 N N . THR A 1 102 ? 18.020 1.556 -11.372 1.00 90.81 102 THR A N 1
ATOM 807 C CA . THR A 1 102 ? 18.065 0.120 -11.069 1.00 90.81 102 THR A CA 1
ATOM 808 C C . THR A 1 102 ? 16.772 -0.357 -10.410 1.00 90.81 102 THR A C 1
ATOM 810 O O . THR A 1 102 ? 16.125 0.378 -9.660 1.00 90.81 102 THR A O 1
ATOM 813 N N . GLY A 1 103 ? 16.409 -1.621 -10.648 1.00 86.44 103 GLY A N 1
ATOM 814 C CA . GLY A 1 103 ? 15.291 -2.262 -9.950 1.00 86.44 103 GLY A CA 1
ATOM 815 C C . GLY A 1 103 ? 15.469 -2.294 -8.430 1.00 86.44 103 GLY A C 1
ATOM 816 O O . GLY A 1 103 ? 14.517 -2.063 -7.688 1.00 86.44 103 GLY A O 1
ATOM 817 N N . ALA A 1 104 ? 16.705 -2.490 -7.961 1.00 89.75 104 ALA A N 1
ATOM 818 C CA . ALA A 1 104 ? 17.039 -2.494 -6.539 1.00 89.75 104 ALA A CA 1
ATOM 819 C C . ALA A 1 104 ? 16.778 -1.132 -5.876 1.00 89.75 104 ALA A C 1
ATOM 821 O O . ALA A 1 104 ? 16.138 -1.077 -4.826 1.00 89.75 104 ALA A O 1
ATOM 822 N N . ASP A 1 105 ? 17.188 -0.031 -6.510 1.00 89.75 105 ASP A N 1
ATOM 823 C CA . ASP A 1 105 ? 16.933 1.313 -5.982 1.00 89.75 105 ASP A CA 1
ATOM 824 C C . ASP A 1 105 ? 15.433 1.632 -5.969 1.00 89.75 105 ASP A C 1
ATOM 826 O O . ASP A 1 105 ? 14.928 2.234 -5.019 1.00 89.75 105 ASP A O 1
ATOM 830 N N . ARG A 1 106 ? 14.685 1.188 -6.992 1.00 86.69 106 ARG A N 1
ATOM 831 C CA . ARG A 1 106 ? 13.219 1.324 -7.013 1.00 86.69 106 ARG A CA 1
ATOM 832 C C . ARG A 1 106 ? 12.561 0.536 -5.887 1.00 86.69 106 ARG A C 1
ATOM 834 O O . ARG A 1 106 ? 11.674 1.066 -5.222 1.00 86.69 106 ARG A O 1
ATOM 841 N N . ALA A 1 107 ? 12.987 -0.704 -5.654 1.00 86.00 107 ALA A N 1
ATOM 842 C CA . ALA A 1 107 ? 12.497 -1.528 -4.552 1.00 86.00 107 ALA A CA 1
ATOM 843 C C . ALA A 1 107 ? 12.804 -0.892 -3.190 1.00 86.00 107 ALA A C 1
ATOM 845 O O . ALA A 1 107 ? 11.917 -0.807 -2.342 1.00 86.00 107 ALA A O 1
ATOM 846 N N . PHE A 1 108 ? 14.015 -0.362 -3.010 1.00 87.94 108 PHE A N 1
ATOM 847 C CA . PHE A 1 108 ? 14.417 0.334 -1.790 1.00 87.94 108 PHE A CA 1
ATOM 848 C C . PHE A 1 108 ? 13.571 1.589 -1.531 1.00 87.94 108 PHE A C 1
ATOM 850 O O . PHE A 1 108 ? 13.041 1.775 -0.433 1.00 87.94 108 PHE A O 1
ATOM 857 N N . VAL A 1 109 ? 13.387 2.438 -2.549 1.00 86.81 109 VAL A N 1
ATOM 858 C CA . VAL A 1 109 ? 12.532 3.628 -2.431 1.00 86.81 109 VAL A CA 1
ATOM 859 C C . VAL A 1 109 ? 11.094 3.225 -2.119 1.00 86.81 109 VAL A C 1
ATOM 861 O O . VAL A 1 109 ? 10.488 3.837 -1.240 1.00 86.81 109 VAL A O 1
ATOM 864 N N . ALA A 1 110 ? 10.566 2.194 -2.785 1.00 83.94 110 ALA A N 1
ATOM 865 C CA . ALA A 1 110 ? 9.223 1.682 -2.543 1.00 83.94 110 ALA A CA 1
ATOM 866 C C . ALA A 1 110 ? 9.054 1.205 -1.093 1.00 83.94 110 ALA A C 1
ATOM 868 O O . ALA A 1 110 ? 8.157 1.700 -0.414 1.00 83.94 110 ALA A O 1
ATOM 869 N N . ALA A 1 111 ? 9.949 0.355 -0.579 1.00 86.12 111 ALA A N 1
ATOM 870 C CA . ALA A 1 111 ? 9.929 -0.098 0.816 1.00 86.12 111 ALA A CA 1
ATOM 871 C C . ALA A 1 111 ? 9.899 1.089 1.794 1.00 86.12 111 ALA A C 1
ATOM 873 O O . ALA A 1 111 ? 9.023 1.175 2.651 1.00 86.12 111 ALA A O 1
ATOM 874 N N . GLN A 1 112 ? 10.732 2.110 1.565 1.00 87.12 112 GLN A N 1
ATOM 875 C CA . GLN A 1 112 ? 10.704 3.319 2.387 1.00 87.12 112 GLN A CA 1
ATOM 876 C C . GLN A 1 112 ? 9.326 4.011 2.374 1.00 87.12 112 GLN A C 1
ATOM 878 O O . GLN A 1 112 ? 8.912 4.595 3.375 1.00 87.12 112 GLN A O 1
ATOM 883 N N . ARG A 1 113 ? 8.598 4.013 1.248 1.00 87.12 113 ARG A N 1
ATOM 884 C CA . ARG A 1 113 ? 7.243 4.598 1.168 1.00 87.12 113 ARG A CA 1
ATOM 885 C C . ARG A 1 113 ? 6.231 3.818 1.993 1.00 87.12 113 ARG A C 1
ATOM 887 O O . ARG A 1 113 ? 5.456 4.443 2.707 1.00 87.12 113 ARG A O 1
ATOM 894 N N . GLU A 1 114 ? 6.315 2.495 1.969 1.00 86.31 114 GLU A N 1
ATOM 895 C CA . GLU A 1 114 ? 5.579 1.607 2.880 1.00 86.31 114 GLU A CA 1
ATOM 896 C C . GLU A 1 114 ? 5.746 2.010 4.338 1.00 86.31 114 GLU A C 1
ATOM 898 O O . GLU A 1 114 ? 4.767 2.243 5.045 1.00 86.31 114 GLU A O 1
ATOM 903 N N . ASN A 1 115 ? 7.002 2.177 4.756 1.00 89.25 115 ASN A N 1
ATOM 904 C CA . ASN A 1 115 ? 7.325 2.464 6.144 1.00 89.25 115 ASN A CA 1
ATOM 905 C C . ASN A 1 115 ? 6.756 3.806 6.585 1.00 89.25 115 ASN A C 1
ATOM 907 O O . ASN A 1 115 ? 6.222 3.939 7.684 1.00 89.25 115 ASN A O 1
ATOM 911 N N . ASN A 1 116 ? 6.807 4.801 5.696 1.00 87.75 116 ASN A N 1
ATOM 912 C CA . ASN A 1 116 ? 6.182 6.093 5.950 1.00 87.75 116 ASN A CA 1
ATOM 913 C C . ASN A 1 116 ? 4.662 5.960 6.112 1.00 87.75 116 ASN A C 1
ATOM 915 O O . ASN A 1 116 ? 4.107 6.562 7.026 1.00 87.75 116 ASN A O 1
ATOM 919 N N . VAL A 1 117 ? 3.988 5.182 5.256 1.00 88.62 117 VAL A N 1
ATOM 920 C CA . VAL A 1 117 ? 2.535 4.957 5.340 1.00 88.62 117 VAL A CA 1
ATOM 921 C C . VAL A 1 117 ? 2.153 4.349 6.686 1.00 88.62 117 VAL A C 1
ATOM 923 O O . VAL A 1 117 ? 1.289 4.903 7.367 1.00 88.62 117 VAL A O 1
ATOM 926 N N . PHE A 1 118 ? 2.836 3.284 7.112 1.00 88.25 118 PHE A N 1
ATOM 927 C CA . PHE A 1 118 ? 2.618 2.670 8.425 1.00 88.25 118 PHE A CA 1
ATOM 928 C C . PHE A 1 118 ? 2.906 3.643 9.566 1.00 88.25 118 PHE A C 1
ATOM 930 O O . PHE A 1 118 ? 2.069 3.818 10.450 1.00 88.25 118 PHE A O 1
ATOM 937 N N . GLY A 1 119 ? 4.031 4.357 9.506 1.00 88.25 119 GLY A N 1
ATOM 938 C CA . GLY A 1 119 ? 4.384 5.373 10.493 1.00 88.25 119 GLY A CA 1
ATOM 939 C C . GLY A 1 119 ? 3.339 6.487 10.605 1.00 88.25 119 GLY A C 1
ATOM 940 O O . GLY A 1 119 ? 3.059 6.963 11.702 1.00 88.25 119 GLY A O 1
ATOM 941 N N . TYR A 1 120 ? 2.714 6.902 9.500 1.00 87.94 120 TYR A N 1
ATOM 942 C CA . TYR A 1 120 ? 1.651 7.912 9.516 1.00 87.94 120 TYR A CA 1
ATOM 943 C C . TYR A 1 120 ? 0.31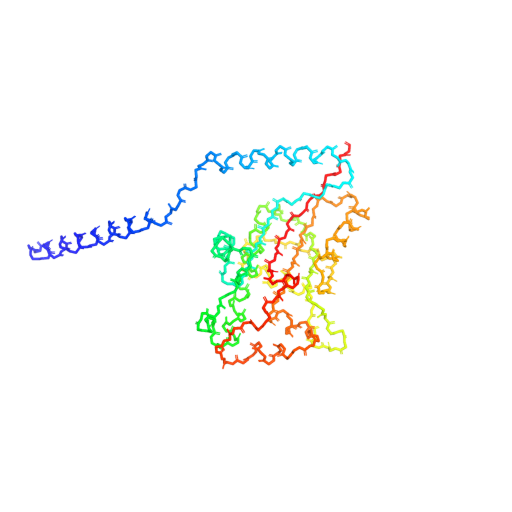7 7.373 10.028 1.00 87.94 120 TYR A C 1
ATOM 945 O O . TYR A 1 120 ? -0.372 8.100 10.747 1.00 87.94 120 TYR A O 1
ATOM 953 N N . ALA A 1 121 ? -0.038 6.138 9.667 1.00 88.06 121 ALA A N 1
ATOM 954 C CA . ALA A 1 121 ? -1.309 5.502 10.008 1.00 88.06 121 ALA A CA 1
ATOM 955 C C . ALA A 1 121 ? -1.355 4.980 11.453 1.00 88.06 121 ALA A C 1
ATOM 957 O O . ALA A 1 121 ? -2.410 5.012 12.085 1.00 88.06 121 ALA A O 1
ATOM 958 N N . LEU A 1 122 ? -0.214 4.536 11.985 1.00 88.12 122 LEU A N 1
ATOM 959 C CA . LEU A 1 122 ? -0.107 3.891 13.297 1.00 88.12 122 LEU A CA 1
ATOM 960 C C . LEU A 1 122 ? 0.520 4.767 14.374 1.00 88.12 122 LEU A C 1
ATOM 962 O O . LEU A 1 122 ? 0.620 4.337 15.523 1.00 88.12 122 LEU A O 1
ATOM 966 N N . ARG A 1 123 ? 0.912 6.001 14.046 1.00 83.00 123 ARG A N 1
ATOM 967 C CA . ARG A 1 123 ? 1.340 6.959 15.066 1.00 83.00 123 ARG A CA 1
ATOM 968 C C . ARG A 1 123 ? 0.249 7.105 16.130 1.00 83.00 123 ARG A C 1
ATOM 970 O O . ARG A 1 123 ? -0.929 7.262 15.807 1.00 83.00 123 ARG A O 1
ATOM 977 N N . ASP A 1 124 ? 0.669 7.049 17.387 1.00 79.38 124 ASP A N 1
ATOM 978 C CA . ASP A 1 124 ? -0.199 7.091 18.569 1.00 79.38 124 ASP A CA 1
ATOM 979 C C . ASP A 1 124 ? -1.164 5.894 18.683 1.00 79.38 124 ASP A C 1
ATOM 981 O O . ASP A 1 124 ? -2.165 5.961 19.400 1.00 79.38 124 ASP A O 1
ATOM 985 N N . TRP A 1 125 ? -0.897 4.776 17.993 1.00 84.06 125 TRP A N 1
ATOM 986 C CA . TRP A 1 125 ? -1.519 3.511 18.375 1.00 84.06 125 TRP A CA 1
ATOM 987 C C . TRP A 1 125 ? -1.052 3.124 19.779 1.00 84.06 125 TRP A C 1
ATOM 989 O O . TRP A 1 125 ? 0.105 3.336 20.143 1.00 84.06 125 TRP A O 1
ATOM 999 N N . VAL A 1 126 ? -1.964 2.575 20.581 1.00 78.25 126 VAL A N 1
ATOM 1000 C CA . VAL A 1 126 ? -1.671 2.230 21.972 1.00 78.25 126 VAL A CA 1
ATOM 1001 C C . VAL A 1 126 ? -0.569 1.175 21.999 1.00 78.25 126 VAL A C 1
ATOM 1003 O O . VAL A 1 126 ? -0.719 0.093 21.433 1.00 78.25 126 VAL A O 1
ATOM 1006 N N . MET A 1 127 ? 0.548 1.496 22.652 1.00 72.81 127 MET A N 1
ATOM 1007 C CA . MET A 1 127 ? 1.672 0.571 22.773 1.00 72.81 127 MET A CA 1
ATOM 1008 C C . MET A 1 127 ? 1.230 -0.759 23.390 1.00 72.81 127 MET A C 1
ATOM 1010 O O . MET A 1 127 ? 0.380 -0.788 24.282 1.00 72.81 127 MET A O 1
ATOM 1014 N N . CYS A 1 128 ? 1.840 -1.852 22.926 1.00 77.00 128 CYS A N 1
ATOM 1015 C CA . CYS A 1 128 ? 1.615 -3.214 23.418 1.00 77.00 128 CYS A CA 1
ATOM 1016 C C . CYS A 1 128 ? 0.187 -3.763 23.235 1.00 77.00 128 CYS A C 1
ATOM 1018 O O . CYS A 1 128 ? -0.095 -4.867 23.700 1.00 77.00 128 CYS A O 1
ATOM 1020 N N . TRP A 1 129 ? -0.706 -3.041 22.552 1.00 84.88 129 TRP A N 1
ATOM 1021 C CA . TRP A 1 129 ? -2.002 -3.575 22.145 1.00 84.88 129 TRP A CA 1
ATOM 1022 C C . TRP A 1 129 ? -1.910 -4.253 20.781 1.00 84.88 129 TRP A C 1
ATOM 1024 O O . TRP A 1 129 ? -1.261 -3.705 19.883 1.00 84.88 129 TRP A O 1
ATOM 1034 N N . PRO A 1 130 ? -2.589 -5.400 20.587 1.00 88.94 130 PRO A N 1
ATOM 1035 C CA . PRO A 1 130 ? -2.689 -5.993 19.271 1.00 88.94 130 PRO A CA 1
ATOM 1036 C C . PRO A 1 130 ? -3.304 -5.014 18.265 1.00 88.94 130 PRO A C 1
ATOM 1038 O O . PRO A 1 130 ? -4.311 -4.365 18.550 1.00 88.94 130 PRO A O 1
ATOM 1041 N N . ILE A 1 131 ? -2.690 -4.917 17.092 1.00 91.38 131 ILE A N 1
ATOM 1042 C CA . ILE A 1 131 ? -3.130 -4.131 15.946 1.00 91.38 131 ILE A CA 1
ATOM 1043 C C . ILE A 1 131 ? -3.776 -5.112 14.965 1.00 91.38 131 ILE A C 1
ATOM 1045 O O . ILE A 1 131 ? -3.052 -5.882 14.327 1.00 91.38 131 ILE A O 1
ATOM 1049 N N . PRO A 1 132 ? -5.109 -5.121 14.832 1.00 93.00 132 PRO A N 1
ATOM 1050 C CA . PRO A 1 132 ? -5.778 -5.949 13.842 1.00 93.00 132 PRO A CA 1
ATOM 1051 C C . PRO A 1 132 ? -5.547 -5.358 12.448 1.00 93.00 132 PRO A C 1
ATOM 1053 O O . PRO A 1 132 ? -5.821 -4.177 12.234 1.00 93.00 132 PRO A O 1
ATOM 1056 N N . VAL A 1 133 ? -5.026 -6.150 11.511 1.00 93.62 133 VAL A N 1
ATOM 1057 C CA . VAL A 1 133 ? -4.661 -5.702 10.161 1.00 93.62 133 VAL A CA 1
ATOM 1058 C C . VAL A 1 133 ? -5.370 -6.534 9.099 1.00 93.62 133 VAL A C 1
ATOM 1060 O O . VAL A 1 133 ? -5.280 -7.761 9.107 1.00 93.62 133 VAL A O 1
ATOM 1063 N N . ILE A 1 134 ? -6.016 -5.861 8.154 1.00 94.88 134 ILE A N 1
ATOM 1064 C CA . ILE A 1 134 ? -6.449 -6.424 6.872 1.00 94.88 134 ILE A CA 1
ATOM 1065 C C . ILE A 1 134 ? -5.437 -5.955 5.829 1.00 94.88 134 ILE A C 1
ATOM 1067 O O . ILE A 1 134 ? -5.206 -4.753 5.696 1.00 94.88 134 ILE A O 1
ATOM 1071 N N . ALA A 1 135 ? -4.807 -6.887 5.117 1.00 94.50 135 ALA A N 1
ATOM 1072 C CA . ALA A 1 135 ? -3.875 -6.554 4.043 1.00 94.50 135 ALA A CA 1
ATOM 1073 C C . ALA A 1 135 ? -4.560 -6.755 2.689 1.00 94.50 135 ALA A C 1
ATOM 1075 O O . ALA A 1 135 ? -5.075 -7.833 2.418 1.00 94.50 135 ALA A O 1
ATOM 1076 N N . ALA A 1 136 ? -4.558 -5.733 1.843 1.00 94.94 136 ALA A N 1
ATOM 1077 C CA . ALA A 1 136 ? -5.188 -5.746 0.535 1.00 94.94 136 ALA A CA 1
ATOM 1078 C C . ALA A 1 136 ? -4.182 -5.364 -0.550 1.00 94.94 136 ALA A C 1
ATOM 1080 O O . ALA A 1 136 ? -3.382 -4.441 -0.384 1.00 94.94 136 ALA A O 1
ATOM 1081 N N . GLY A 1 137 ? -4.226 -6.065 -1.672 1.00 92.88 137 GLY A N 1
ATOM 1082 C CA . GLY A 1 137 ? -3.356 -5.782 -2.801 1.00 92.88 137 GLY A CA 1
ATOM 1083 C C . GLY A 1 137 ? -3.847 -6.430 -4.087 1.00 92.88 137 GLY A C 1
ATOM 1084 O O . GLY A 1 137 ? -4.976 -6.924 -4.129 1.00 92.88 137 GLY A O 1
ATOM 1085 N N . PRO A 1 138 ? -3.017 -6.433 -5.138 1.00 93.12 138 PRO A N 1
ATOM 1086 C CA . PRO A 1 138 ? -3.421 -6.922 -6.446 1.00 93.12 138 PRO A CA 1
ATOM 1087 C C . PRO A 1 138 ? -3.735 -8.428 -6.417 1.00 93.12 138 PRO A C 1
ATOM 1089 O O . PRO A 1 138 ? -3.339 -9.134 -5.473 1.00 93.12 138 PRO A O 1
ATOM 1092 N N . PRO A 1 139 ? -4.396 -8.955 -7.466 1.00 94.62 139 PRO A N 1
ATOM 1093 C CA . PRO A 1 139 ? -4.601 -10.384 -7.632 1.00 94.62 139 PRO A CA 1
ATOM 1094 C C . PRO A 1 139 ? -3.289 -11.152 -7.511 1.00 94.62 139 PRO A C 1
ATOM 1096 O O . PRO A 1 139 ? -2.263 -10.773 -8.085 1.00 94.62 139 PRO A O 1
ATOM 1099 N N . ARG A 1 140 ? -3.341 -12.252 -6.767 1.00 95.44 140 ARG A N 1
ATOM 1100 C CA . ARG A 1 140 ? -2.217 -13.157 -6.555 1.00 95.44 140 ARG A CA 1
ATOM 1101 C C . ARG A 1 140 ? -2.377 -14.384 -7.435 1.00 95.44 140 ARG A C 1
ATOM 1103 O O . ARG A 1 140 ? -3.434 -15.014 -7.406 1.00 95.44 140 ARG A O 1
ATOM 1110 N N . ASP A 1 141 ? -1.325 -14.769 -8.152 1.00 95.88 141 ASP A N 1
ATOM 1111 C CA . ASP A 1 141 ? -1.311 -16.067 -8.824 1.00 95.88 141 ASP A CA 1
ATOM 1112 C C . ASP A 1 141 ? -1.134 -17.176 -7.780 1.00 95.88 141 ASP A C 1
ATOM 1114 O O . ASP A 1 141 ? -0.054 -17.409 -7.242 1.00 95.88 141 ASP A O 1
ATOM 1118 N N . VAL A 1 142 ? -2.238 -17.841 -7.440 1.00 94.00 142 VAL A N 1
ATOM 1119 C CA . VAL A 1 142 ? -2.245 -18.919 -6.447 1.00 94.00 142 VAL A CA 1
ATOM 1120 C C . VAL A 1 142 ? -1.572 -20.199 -6.942 1.00 94.00 142 VAL A C 1
ATOM 1122 O O . VAL A 1 142 ? -1.252 -21.047 -6.108 1.00 94.00 142 VAL A O 1
ATOM 1125 N N . ALA A 1 143 ? -1.371 -20.344 -8.256 1.00 95.69 143 ALA A N 1
ATOM 1126 C CA . ALA A 1 143 ? -0.720 -21.501 -8.857 1.00 95.69 143 ALA A CA 1
ATOM 1127 C C . ALA A 1 143 ? 0.812 -21.370 -8.866 1.00 95.69 143 ALA A C 1
ATOM 1129 O O . ALA A 1 143 ? 1.498 -22.393 -8.856 1.00 95.69 143 ALA A O 1
ATOM 1130 N N . ASP A 1 144 ? 1.354 -20.146 -8.835 1.00 95.69 144 ASP A N 1
ATOM 1131 C CA . ASP A 1 144 ? 2.795 -19.916 -8.711 1.00 95.69 144 ASP A CA 1
ATOM 1132 C C . ASP A 1 144 ? 3.242 -20.092 -7.238 1.00 95.69 144 ASP A C 1
ATOM 1134 O O . ASP A 1 144 ? 2.851 -19.313 -6.358 1.00 95.69 144 ASP A O 1
ATOM 1138 N N . PRO A 1 145 ? 4.090 -21.092 -6.922 1.00 94.75 145 PRO A N 1
ATOM 1139 C CA . PRO A 1 145 ? 4.581 -21.308 -5.560 1.00 94.75 145 PRO A CA 1
ATOM 1140 C C . PRO A 1 145 ? 5.477 -20.169 -5.045 1.00 94.75 145 PRO A C 1
ATOM 1142 O O . PRO A 1 145 ? 5.711 -20.077 -3.841 1.00 94.75 145 PRO A O 1
ATOM 1145 N N . TYR A 1 146 ? 5.980 -19.306 -5.931 1.00 94.81 146 TYR A N 1
ATOM 1146 C CA . TYR A 1 146 ? 6.790 -18.135 -5.605 1.00 94.81 146 TYR A CA 1
ATOM 1147 C C . TYR A 1 146 ? 5.970 -16.845 -5.480 1.00 94.81 146 TYR A C 1
ATOM 1149 O O . TYR A 1 146 ? 6.563 -15.780 -5.285 1.00 94.81 146 TYR A O 1
ATOM 1157 N N . ALA A 1 147 ? 4.641 -16.909 -5.604 1.00 95.94 147 ALA A N 1
ATOM 1158 C CA . ALA A 1 147 ? 3.770 -15.778 -5.320 1.00 95.94 147 ALA A CA 1
ATOM 1159 C C . ALA A 1 147 ? 3.705 -15.516 -3.811 1.00 95.94 147 ALA A C 1
ATOM 1161 O O . ALA A 1 147 ? 3.241 -16.359 -3.032 1.00 95.94 147 ALA A O 1
ATOM 1162 N N . ASP A 1 148 ? 4.150 -14.330 -3.407 1.00 95.12 148 ASP A N 1
ATOM 1163 C CA . ASP A 1 148 ? 4.153 -13.886 -2.014 1.00 95.12 148 ASP A CA 1
ATOM 1164 C C . ASP A 1 148 ? 2.719 -13.661 -1.490 1.00 95.12 148 ASP A C 1
ATOM 1166 O O . ASP A 1 148 ? 1.735 -13.818 -2.213 1.00 95.12 148 ASP A O 1
ATOM 1170 N N . ARG A 1 149 ? 2.583 -13.336 -0.206 1.00 94.44 149 ARG A N 1
ATOM 1171 C CA . ARG A 1 149 ? 1.322 -13.028 0.472 1.00 94.44 149 ARG A CA 1
ATOM 1172 C C . ARG A 1 149 ? 1.261 -11.554 0.830 1.00 94.44 149 ARG A C 1
ATOM 1174 O O . ARG A 1 149 ? 2.239 -10.999 1.314 1.00 94.44 149 ARG A O 1
ATOM 1181 N N . MET A 1 150 ? 0.095 -10.930 0.719 1.00 93.00 150 MET A N 1
ATOM 1182 C CA . MET A 1 150 ? -0.097 -9.563 1.208 1.00 93.00 150 MET A CA 1
ATOM 1183 C C . MET A 1 150 ? 0.132 -9.458 2.727 1.00 93.00 150 MET A C 1
ATOM 1185 O O . MET A 1 150 ? 0.587 -8.426 3.213 1.00 93.00 150 MET A O 1
ATOM 1189 N N . ALA A 1 151 ? -0.051 -10.549 3.479 1.00 91.44 151 ALA A N 1
ATOM 1190 C CA . ALA A 1 151 ? 0.348 -10.636 4.882 1.00 91.44 151 ALA A CA 1
ATOM 1191 C C . ALA A 1 151 ? 1.833 -10.340 5.149 1.00 91.44 151 ALA A C 1
ATOM 1193 O O . ALA A 1 151 ? 2.154 -9.753 6.184 1.00 91.44 151 ALA A O 1
ATOM 1194 N N . SER A 1 152 ? 2.740 -10.743 4.247 1.00 91.81 152 SER A N 1
ATOM 1195 C CA . SER A 1 152 ? 4.188 -10.528 4.417 1.00 91.81 152 SER A CA 1
ATOM 1196 C C . SER A 1 152 ? 4.523 -9.033 4.464 1.00 91.81 152 SER A C 1
ATOM 1198 O O . SER A 1 152 ? 5.473 -8.605 5.127 1.00 91.81 152 SER A O 1
ATOM 1200 N N . ARG A 1 153 ? 3.680 -8.222 3.814 1.00 91.00 153 ARG A N 1
ATOM 1201 C CA . ARG A 1 153 ? 3.825 -6.773 3.698 1.00 91.00 153 ARG A CA 1
ATOM 1202 C C . ARG A 1 153 ? 3.609 -6.057 5.023 1.00 91.00 153 ARG A C 1
ATOM 1204 O O . ARG A 1 153 ? 4.196 -5.011 5.223 1.00 91.00 153 ARG A O 1
ATOM 1211 N N . ILE A 1 154 ? 2.891 -6.645 5.984 1.00 92.31 154 ILE A N 1
ATOM 1212 C CA . ILE A 1 154 ? 2.737 -6.059 7.328 1.00 92.31 154 ILE A CA 1
ATOM 1213 C C . ILE A 1 154 ? 4.107 -5.878 7.998 1.00 92.31 154 ILE A C 1
ATOM 1215 O O . ILE A 1 154 ? 4.415 -4.804 8.510 1.00 92.31 154 ILE A O 1
ATOM 1219 N N . GLY A 1 155 ? 4.950 -6.916 7.960 1.00 89.88 155 GLY A N 1
ATOM 1220 C CA . GLY A 1 155 ? 6.293 -6.857 8.539 1.00 89.88 155 GLY A CA 1
ATOM 1221 C C . GLY A 1 155 ? 7.233 -5.950 7.745 1.00 89.88 155 GLY A C 1
ATOM 1222 O O . GLY A 1 155 ? 8.038 -5.227 8.327 1.00 89.88 155 GLY A O 1
ATOM 1223 N N . ALA A 1 156 ? 7.115 -5.952 6.416 1.00 88.69 156 ALA A N 1
ATOM 1224 C CA . ALA A 1 156 ? 7.894 -5.060 5.564 1.00 88.69 156 ALA A CA 1
ATOM 1225 C C . ALA A 1 156 ? 7.526 -3.582 5.785 1.00 88.69 156 ALA A C 1
ATOM 1227 O O . ALA A 1 156 ? 8.424 -2.745 5.867 1.00 88.69 156 ALA A O 1
ATOM 1228 N N . ALA A 1 157 ? 6.241 -3.281 5.970 1.00 89.38 157 ALA A N 1
ATOM 1229 C CA . ALA A 1 157 ? 5.730 -1.953 6.262 1.00 89.38 157 ALA A CA 1
ATOM 1230 C C . ALA A 1 157 ? 6.160 -1.469 7.650 1.00 89.38 157 ALA A C 1
ATOM 1232 O O . ALA A 1 157 ? 6.534 -0.308 7.793 1.00 89.38 157 ALA A O 1
ATOM 1233 N N . ASP A 1 158 ? 6.187 -2.340 8.659 1.00 89.75 158 ASP A N 1
ATOM 1234 C CA . ASP A 1 158 ? 6.690 -1.988 9.990 1.00 89.75 158 ASP A CA 1
ATOM 1235 C C . ASP A 1 158 ? 8.212 -1.752 10.022 1.00 89.75 158 ASP A C 1
ATOM 1237 O O . ASP A 1 158 ? 8.702 -0.909 10.779 1.00 89.75 158 ASP A O 1
ATOM 1241 N N . ASN A 1 159 ? 8.973 -2.430 9.155 1.00 87.56 159 ASN A N 1
ATOM 1242 C CA . ASN A 1 159 ? 10.436 -2.360 9.106 1.00 87.56 159 ASN A CA 1
ATOM 1243 C C . ASN A 1 159 ? 10.955 -0.965 8.704 1.00 87.56 159 ASN A C 1
ATOM 1245 O O . ASN A 1 159 ? 11.272 -0.703 7.550 1.00 87.56 159 ASN A O 1
ATOM 1249 N N . GLY A 1 160 ? 11.053 -0.066 9.685 1.00 84.31 160 GLY A N 1
ATOM 1250 C CA . GLY A 1 160 ? 11.426 1.337 9.502 1.00 84.31 160 GLY A CA 1
ATOM 1251 C C . GLY A 1 160 ? 10.275 2.327 9.704 1.00 84.31 160 GLY A C 1
ATOM 1252 O O . GLY A 1 160 ? 10.482 3.528 9.536 1.00 84.31 160 GLY A O 1
ATOM 1253 N N . ALA A 1 161 ? 9.076 1.865 10.083 1.00 86.38 161 ALA A N 1
ATOM 1254 C CA . ALA A 1 161 ? 7.940 2.733 10.414 1.00 86.38 161 ALA A CA 1
ATOM 1255 C C . ALA A 1 161 ? 8.105 3.452 11.764 1.00 86.38 161 ALA A C 1
ATOM 1257 O O . ALA A 1 161 ? 7.428 4.450 12.023 1.00 86.38 161 ALA A O 1
ATOM 1258 N N . GLY A 1 162 ? 9.014 2.963 12.615 1.00 84.62 162 GLY A N 1
ATOM 1259 C CA . GLY A 1 162 ? 9.277 3.530 13.938 1.00 84.62 162 GLY A CA 1
ATOM 1260 C C . GLY A 1 162 ? 8.169 3.243 14.952 1.00 84.62 162 GLY A C 1
ATOM 1261 O O . GLY A 1 162 ? 8.009 4.010 15.900 1.00 84.62 162 GLY A O 1
ATOM 1262 N N . ILE A 1 163 ? 7.392 2.173 14.752 1.00 83.19 163 ILE A N 1
ATOM 1263 C CA . ILE A 1 163 ? 6.389 1.725 15.719 1.00 83.19 163 ILE A CA 1
ATOM 1264 C C . ILE A 1 163 ? 7.102 0.926 16.810 1.00 83.19 163 ILE A C 1
ATOM 1266 O O . ILE A 1 163 ? 7.850 -0.008 16.535 1.00 83.19 163 ILE A O 1
ATOM 1270 N N . GLN A 1 164 ? 6.917 1.321 18.068 1.00 76.31 164 GLN A N 1
ATOM 1271 C CA . GLN A 1 164 ? 7.585 0.670 19.190 1.00 76.31 164 GLN A CA 1
ATOM 1272 C C . GLN A 1 164 ? 6.765 -0.528 19.682 1.00 76.31 164 GLN A C 1
ATOM 1274 O O . GLN A 1 164 ? 5.631 -0.363 20.128 1.00 76.31 164 GLN A O 1
ATOM 1279 N N . SER A 1 165 ? 7.371 -1.719 19.644 1.00 75.38 165 SER A N 1
ATOM 1280 C CA . SER A 1 165 ? 6.789 -2.988 20.115 1.00 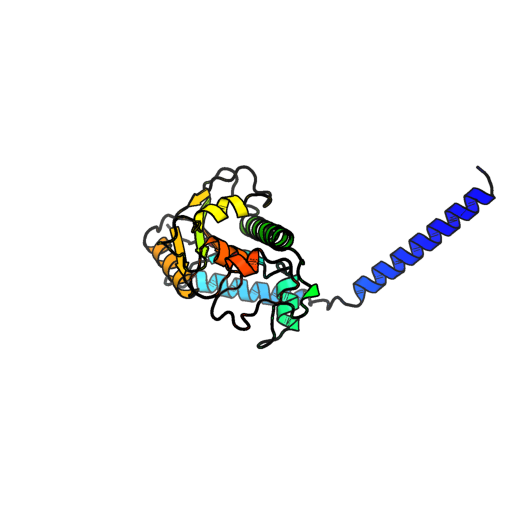75.38 165 SER A CA 1
ATOM 1281 C C . SER A 1 165 ? 5.394 -3.303 19.544 1.00 75.38 165 SER A C 1
ATOM 1283 O O . SER A 1 165 ? 4.463 -3.546 20.322 1.00 75.38 165 SER A O 1
ATOM 1285 N N . PRO A 1 166 ? 5.205 -3.286 18.210 1.00 81.62 166 PRO A N 1
ATOM 1286 C CA . PRO A 1 166 ? 3.916 -3.622 17.632 1.00 81.62 166 PRO A CA 1
ATOM 1287 C C . PRO A 1 166 ? 3.614 -5.118 17.776 1.00 81.62 166 PRO A C 1
ATOM 1289 O O . PRO A 1 166 ? 4.497 -5.969 17.666 1.00 81.62 166 PRO A O 1
ATOM 1292 N N . LEU A 1 167 ? 2.336 -5.436 17.975 1.00 87.75 167 LEU A N 1
ATOM 1293 C CA . LEU A 1 167 ? 1.810 -6.795 17.898 1.00 87.75 167 LEU A CA 1
ATOM 1294 C C . LEU A 1 167 ? 0.741 -6.825 16.807 1.00 87.75 167 LEU A C 1
ATOM 1296 O O . LEU A 1 167 ? -0.378 -6.389 17.039 1.00 87.75 167 LE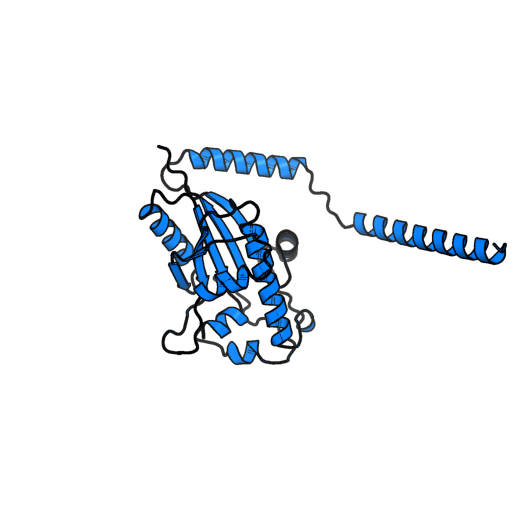U A O 1
ATOM 1300 N N . TYR A 1 168 ? 1.066 -7.308 15.612 1.00 91.12 168 TYR A N 1
ATOM 1301 C CA . TYR A 1 168 ? 0.101 -7.364 14.512 1.00 91.12 168 TYR A CA 1
ATOM 1302 C C . TYR A 1 168 ? -0.695 -8.668 14.532 1.00 91.12 168 TYR A C 1
ATOM 1304 O O . TYR A 1 168 ? -0.118 -9.753 14.596 1.00 91.12 168 TYR A O 1
ATOM 1312 N N . ILE A 1 169 ? -2.018 -8.565 14.419 1.00 92.81 169 ILE A N 1
ATOM 1313 C CA . ILE A 1 169 ? -2.908 -9.701 14.173 1.00 92.81 169 ILE A CA 1
ATOM 1314 C C . ILE A 1 169 ? -3.458 -9.543 12.765 1.00 92.81 169 ILE A C 1
ATOM 1316 O O . ILE A 1 169 ? -4.250 -8.641 12.508 1.00 92.81 169 ILE A O 1
ATOM 1320 N N . ARG A 1 170 ? -3.059 -10.422 11.846 1.00 94.19 170 ARG A N 1
ATOM 1321 C CA . ARG A 1 170 ? -3.682 -10.466 10.521 1.00 94.19 170 ARG A CA 1
ATOM 1322 C C . ARG A 1 170 ? -5.097 -11.024 10.647 1.00 94.19 170 ARG A C 1
ATOM 1324 O O . ARG A 1 170 ? -5.261 -12.165 11.069 1.00 94.19 170 ARG A O 1
ATOM 1331 N N . LEU A 1 171 ? -6.073 -10.224 10.243 1.00 93.69 171 LEU A N 1
ATOM 1332 C CA . LEU A 1 171 ? -7.485 -10.585 10.219 1.00 93.69 171 LEU A CA 1
ATOM 1333 C C . LEU A 1 171 ? -7.903 -11.182 8.877 1.00 93.69 171 LEU A C 1
ATOM 1335 O O . LEU A 1 171 ? -8.589 -12.197 8.854 1.00 93.69 171 LEU A O 1
ATOM 1339 N N . ASP A 1 172 ? -7.467 -10.566 7.778 1.00 93.31 172 ASP A N 1
ATOM 1340 C CA . ASP A 1 172 ? -7.793 -11.015 6.426 1.00 93.31 172 ASP A CA 1
ATOM 1341 C C . ASP A 1 172 ? -6.712 -10.592 5.417 1.00 93.31 172 ASP A C 1
ATOM 1343 O O . ASP A 1 172 ? -5.854 -9.745 5.704 1.00 93.31 172 ASP A O 1
ATOM 1347 N N . GLU A 1 173 ? -6.753 -11.211 4.241 1.00 93.88 173 GLU A N 1
ATOM 1348 C CA . GLU A 1 173 ? -5.885 -10.935 3.105 1.00 93.88 173 GLU A CA 1
ATOM 1349 C C . GLU A 1 173 ? -6.703 -10.892 1.808 1.00 93.88 173 GLU A C 1
ATOM 1351 O O . GLU A 1 173 ? -7.212 -11.913 1.351 1.00 93.88 173 GLU A O 1
ATOM 1356 N N . ILE A 1 174 ? -6.814 -9.705 1.212 1.00 94.88 174 ILE A N 1
ATOM 1357 C CA . ILE A 1 174 ? -7.674 -9.440 0.057 1.00 94.88 174 ILE A CA 1
ATOM 1358 C C . ILE A 1 174 ? -6.803 -9.257 -1.188 1.00 94.88 174 ILE A C 1
ATOM 1360 O O . ILE A 1 174 ? -5.868 -8.455 -1.199 1.00 94.88 174 ILE A O 1
ATOM 1364 N N . HIS A 1 175 ? -7.123 -9.993 -2.249 1.00 94.19 175 HIS A N 1
ATOM 1365 C CA . HIS A 1 175 ? -6.438 -9.925 -3.538 1.00 94.19 175 HIS A CA 1
ATOM 1366 C C . HIS A 1 175 ? -7.432 -9.541 -4.625 1.00 94.19 175 HIS A C 1
ATOM 1368 O O . HIS A 1 175 ? -8.223 -10.380 -5.050 1.00 94.19 175 HIS A O 1
ATOM 1374 N N . THR A 1 176 ? -7.400 -8.288 -5.065 1.00 92.12 176 THR A N 1
ATOM 1375 C CA . THR A 1 176 ? -8.417 -7.750 -5.971 1.00 92.12 176 THR A CA 1
ATOM 1376 C C . THR A 1 176 ? -7.869 -6.638 -6.862 1.00 92.12 176 THR A C 1
ATOM 1378 O O . THR A 1 176 ? -6.894 -5.970 -6.521 1.00 92.12 176 THR A O 1
ATOM 1381 N N . GLU A 1 177 ? -8.497 -6.448 -8.022 1.00 88.06 177 GLU A N 1
ATOM 1382 C CA . GLU A 1 177 ? -8.316 -5.256 -8.865 1.00 88.06 177 GLU A CA 1
ATOM 1383 C C . GLU A 1 177 ? -9.292 -4.127 -8.484 1.00 88.06 177 GLU A C 1
ATOM 1385 O O . GLU A 1 177 ? -9.247 -3.054 -9.082 1.00 88.06 177 GLU A O 1
ATOM 1390 N N . HIS A 1 178 ? -10.188 -4.359 -7.521 1.00 86.50 178 HIS A N 1
ATOM 1391 C CA . HIS A 1 178 ? -11.356 -3.530 -7.243 1.00 86.50 178 HIS A CA 1
ATOM 1392 C C . HIS A 1 178 ? -11.323 -3.012 -5.800 1.00 86.50 178 HIS A C 1
ATOM 1394 O O . HIS A 1 178 ? -11.341 -3.766 -4.831 1.00 86.50 178 HIS A O 1
ATOM 1400 N N . GLY A 1 179 ? -11.217 -1.689 -5.642 1.00 82.19 179 GLY A N 1
ATOM 1401 C CA . GLY A 1 179 ? -11.093 -1.066 -4.317 1.00 82.19 179 GLY A CA 1
ATOM 1402 C C . GLY A 1 179 ? -12.382 -1.119 -3.490 1.00 82.19 179 GLY A C 1
ATOM 1403 O O . GLY A 1 179 ? -12.324 -1.127 -2.264 1.00 82.19 179 GLY A O 1
ATOM 1404 N N . ASP A 1 180 ? -13.529 -1.172 -4.157 1.00 87.38 180 ASP A N 1
ATOM 1405 C CA . ASP A 1 180 ? -14.855 -1.383 -3.579 1.00 87.38 180 ASP A CA 1
ATOM 1406 C C . ASP A 1 180 ? -14.956 -2.732 -2.859 1.00 87.38 180 ASP A C 1
ATOM 1408 O O . ASP A 1 180 ? -15.435 -2.759 -1.731 1.00 87.38 180 ASP A O 1
ATOM 1412 N N . GLU A 1 181 ? -14.367 -3.806 -3.393 1.00 89.06 181 GLU A N 1
ATOM 1413 C CA . GLU A 1 181 ? -14.335 -5.106 -2.702 1.00 89.06 181 GLU A CA 1
ATOM 1414 C C . GLU A 1 181 ? -13.596 -5.040 -1.352 1.00 89.06 181 GLU A C 1
ATOM 1416 O O . GLU A 1 181 ? -13.986 -5.697 -0.386 1.00 89.06 181 GLU A O 1
ATOM 1421 N N . VAL A 1 182 ? -12.542 -4.219 -1.246 1.00 90.38 182 VAL A N 1
ATOM 1422 C CA . VAL A 1 182 ? -11.821 -4.005 0.024 1.00 90.38 182 VAL A CA 1
ATOM 1423 C C . VAL A 1 182 ? -12.717 -3.304 1.047 1.00 90.38 182 VAL A C 1
ATOM 1425 O O . VAL A 1 182 ? -12.679 -3.633 2.234 1.00 90.38 182 VAL A O 1
ATOM 1428 N N . VAL A 1 183 ? -13.514 -2.333 0.595 1.00 89.75 183 VAL A N 1
ATOM 1429 C CA . VAL A 1 183 ? -14.445 -1.583 1.446 1.00 89.75 183 VAL A CA 1
ATOM 1430 C C . VAL A 1 183 ? -15.609 -2.470 1.881 1.00 89.75 183 VAL A C 1
ATOM 1432 O O . VAL A 1 183 ? -15.913 -2.515 3.071 1.00 89.75 183 VAL A O 1
ATOM 1435 N N . ASP A 1 184 ? -16.205 -3.228 0.964 1.00 89.62 184 ASP A N 1
ATOM 1436 C CA . ASP A 1 184 ? -17.295 -4.159 1.265 1.00 89.62 184 ASP A CA 1
ATOM 1437 C C . ASP A 1 184 ? -16.857 -5.199 2.298 1.00 89.62 184 ASP A C 1
ATOM 1439 O O . ASP A 1 184 ? -17.535 -5.418 3.306 1.00 89.62 184 ASP A O 1
ATOM 1443 N N . ARG A 1 185 ? -15.659 -5.769 2.115 1.00 89.88 185 ARG A N 1
ATOM 1444 C CA . ARG A 1 185 ? -15.098 -6.747 3.048 1.00 89.88 185 ARG A CA 1
ATOM 1445 C C . ARG A 1 185 ? -14.837 -6.158 4.430 1.00 89.88 185 ARG A C 1
ATOM 1447 O O . ARG A 1 185 ? -14.992 -6.845 5.437 1.00 89.88 185 ARG A O 1
ATOM 1454 N N . LEU A 1 186 ? -14.448 -4.888 4.497 1.00 90.69 186 LEU A N 1
ATOM 1455 C CA . LEU A 1 186 ? -14.268 -4.181 5.758 1.00 90.69 186 LEU A CA 1
ATOM 1456 C C . LEU A 1 186 ? -15.600 -3.996 6.500 1.00 90.69 186 LEU A C 1
ATOM 1458 O O . LEU A 1 186 ? -15.643 -4.227 7.708 1.00 90.69 186 LEU A O 1
ATOM 1462 N N . PHE A 1 187 ? -16.667 -3.593 5.802 1.00 89.69 187 PHE A N 1
ATOM 1463 C CA . PHE A 1 187 ? -18.004 -3.494 6.398 1.00 89.69 187 PHE A CA 1
ATOM 1464 C C . PHE A 1 187 ? -18.479 -4.856 6.912 1.00 89.69 187 PHE A C 1
ATOM 1466 O O . PHE A 1 187 ? -18.824 -4.968 8.087 1.00 89.69 187 PHE A O 1
ATOM 1473 N N . GLU A 1 188 ? -18.365 -5.906 6.094 1.00 89.38 188 GLU A N 1
ATOM 1474 C CA . GLU A 1 188 ? -18.687 -7.281 6.498 1.00 89.38 188 GLU A CA 1
ATOM 1475 C C . GLU A 1 188 ? -17.899 -7.709 7.750 1.00 89.38 188 GLU A C 1
ATOM 1477 O O . GLU A 1 188 ? -18.432 -8.368 8.650 1.00 89.38 188 GLU A O 1
ATOM 1482 N N . PHE A 1 189 ? -16.628 -7.304 7.854 1.00 89.50 189 PHE A N 1
ATOM 1483 C CA . PHE A 1 189 ? -15.798 -7.621 9.011 1.00 89.50 189 PHE A CA 1
ATOM 1484 C C . PHE A 1 189 ? -16.338 -6.992 10.300 1.00 89.50 189 PHE A C 1
ATOM 1486 O O . PHE A 1 189 ? -16.404 -7.667 11.327 1.00 89.50 189 PHE A O 1
ATOM 1493 N N . PHE A 1 190 ? -16.741 -5.720 10.262 1.00 88.06 190 PHE A N 1
ATOM 1494 C CA . PHE A 1 190 ? -17.314 -5.043 11.428 1.00 88.06 190 PHE A CA 1
ATOM 1495 C C . PHE A 1 190 ? -18.725 -5.539 11.767 1.00 88.06 190 PHE A C 1
ATOM 1497 O O . PHE A 1 190 ? -19.036 -5.666 12.951 1.00 88.06 190 PHE A O 1
ATOM 1504 N N . ASP A 1 191 ? -19.534 -5.897 10.767 1.00 87.75 191 ASP A N 1
ATOM 1505 C CA . ASP A 1 191 ? -20.864 -6.484 10.976 1.00 87.75 191 ASP A CA 1
ATOM 1506 C C . ASP A 1 191 ? -20.778 -7.851 11.673 1.00 87.75 191 ASP A C 1
ATOM 1508 O O . ASP A 1 191 ? -21.565 -8.163 12.570 1.00 87.75 191 ASP A O 1
ATOM 1512 N N . THR A 1 192 ? -19.785 -8.663 11.301 1.00 89.75 192 THR A N 1
ATOM 1513 C CA . THR A 1 192 ? -19.545 -9.985 11.905 1.00 89.75 192 THR A CA 1
ATOM 1514 C C . THR A 1 192 ? -18.769 -9.922 13.225 1.00 89.75 192 THR A C 1
ATOM 1516 O O . THR A 1 192 ? -18.838 -10.860 14.022 1.00 89.75 192 THR A O 1
ATOM 1519 N N . HIS A 1 193 ? -18.075 -8.812 13.503 1.00 88.56 193 HIS A N 1
ATOM 1520 C CA . HIS A 1 193 ? -17.279 -8.601 14.716 1.00 88.56 193 HIS A CA 1
ATOM 1521 C C . HIS A 1 193 ? -17.623 -7.264 15.399 1.00 88.56 193 HIS A C 1
ATOM 1523 O O . HIS A 1 193 ? -16.761 -6.386 15.505 1.00 88.56 193 HIS A O 1
ATOM 1529 N N . PRO A 1 194 ? -18.838 -7.103 15.958 1.00 83.06 194 PRO A N 1
ATOM 1530 C CA . PRO A 1 194 ? -19.295 -5.823 16.514 1.00 83.06 194 PRO A CA 1
ATOM 1531 C C . PRO A 1 194 ? -18.435 -5.317 17.685 1.00 83.06 194 PRO A C 1
ATOM 1533 O O . PRO A 1 194 ? -18.372 -4.122 17.949 1.00 83.06 194 PRO A O 1
ATOM 1536 N N . ASN A 1 195 ? -17.725 -6.209 18.380 1.00 83.56 195 ASN A N 1
ATOM 1537 C CA . ASN A 1 195 ? -16.857 -5.846 19.504 1.00 83.56 195 ASN A CA 1
ATOM 1538 C C . ASN A 1 195 ? -15.455 -5.380 19.078 1.00 83.56 195 ASN A C 1
ATOM 1540 O O . ASN A 1 195 ? -14.634 -5.053 19.937 1.00 83.56 195 ASN A O 1
ATOM 1544 N N . LEU A 1 196 ? -15.139 -5.396 17.782 1.00 84.44 196 LEU A N 1
ATOM 1545 C CA . LEU A 1 196 ? -13.843 -4.972 17.274 1.00 84.44 196 LEU A CA 1
ATOM 1546 C C . LEU A 1 196 ? -13.770 -3.438 17.257 1.00 84.44 196 LEU A C 1
ATOM 1548 O O . LEU A 1 196 ? -14.521 -2.812 16.513 1.00 84.44 196 LEU A O 1
ATOM 1552 N N . PRO A 1 197 ? -12.868 -2.803 18.026 1.00 82.44 197 PRO A N 1
ATOM 1553 C CA . PRO A 1 197 ? -12.881 -1.347 18.173 1.00 82.44 197 PRO A CA 1
ATOM 1554 C C . PRO A 1 197 ? -12.253 -0.613 16.981 1.00 82.44 197 PRO A C 1
ATOM 1556 O O . PRO A 1 197 ? -12.613 0.531 16.681 1.00 82.44 197 PRO A O 1
ATOM 1559 N N . ALA A 1 198 ? -11.263 -1.235 16.334 1.00 87.75 198 ALA A N 1
ATOM 1560 C CA . ALA A 1 198 ? -10.552 -0.665 15.202 1.00 87.75 198 ALA A CA 1
ATOM 1561 C C . ALA A 1 198 ? -9.799 -1.726 14.392 1.00 87.75 198 ALA A C 1
ATOM 1563 O O . ALA A 1 198 ? -9.327 -2.722 14.940 1.00 87.75 198 ALA A O 1
ATOM 1564 N N . VAL A 1 199 ? -9.623 -1.439 13.104 1.00 91.69 199 VAL A N 1
ATOM 1565 C CA . VAL A 1 199 ? -8.816 -2.201 12.146 1.00 91.69 199 VAL A CA 1
ATOM 1566 C C . VAL A 1 199 ? -7.875 -1.257 11.417 1.00 91.69 199 VAL A C 1
ATOM 1568 O O . VAL A 1 199 ? -8.198 -0.095 11.155 1.00 91.69 199 VAL A O 1
ATOM 1571 N N . VAL A 1 200 ? -6.701 -1.772 11.077 1.00 92.94 200 VAL A N 1
ATOM 1572 C CA . VAL A 1 200 ? -5.782 -1.162 10.126 1.00 92.94 200 VAL A CA 1
ATOM 1573 C C . VAL A 1 200 ? -5.959 -1.845 8.783 1.00 92.94 200 VAL A C 1
ATOM 1575 O O . VAL A 1 200 ? -5.800 -3.056 8.676 1.00 92.94 200 VAL A O 1
ATOM 1578 N N . VAL A 1 201 ? -6.256 -1.074 7.748 1.00 93.94 201 VAL A N 1
ATOM 1579 C CA . VAL A 1 201 ? -6.263 -1.576 6.374 1.00 93.94 201 VAL A CA 1
ATOM 1580 C C . VAL A 1 201 ? -4.954 -1.154 5.721 1.00 93.94 201 VAL A C 1
ATOM 1582 O O . VAL A 1 201 ? -4.705 0.041 5.550 1.00 93.94 201 VAL A O 1
ATOM 1585 N N . LEU A 1 202 ? -4.101 -2.130 5.410 1.00 93.44 202 LEU A N 1
ATOM 1586 C CA . LEU A 1 202 ? -2.896 -1.941 4.609 1.00 93.44 202 LEU A CA 1
ATOM 1587 C C . LEU A 1 202 ? -3.240 -2.245 3.160 1.00 93.44 202 LEU A C 1
ATOM 1589 O O . LEU A 1 202 ? -3.448 -3.402 2.818 1.00 93.44 202 LEU A O 1
ATOM 1593 N N . VAL A 1 203 ? -3.264 -1.222 2.318 1.00 93.19 203 VAL A N 1
ATOM 1594 C CA . VAL A 1 203 ? -3.468 -1.374 0.879 1.00 93.19 203 VAL A CA 1
ATOM 1595 C C . VAL A 1 203 ? -2.157 -1.096 0.171 1.00 93.19 203 VAL A C 1
ATOM 1597 O O . VAL A 1 203 ? -1.552 -0.041 0.384 1.00 93.19 203 VAL A O 1
ATOM 1600 N N . GLU A 1 204 ? -1.734 -2.009 -0.694 1.00 90.50 204 GLU A N 1
ATOM 1601 C CA . GLU A 1 204 ? -0.617 -1.770 -1.594 1.00 90.50 204 GLU A CA 1
ATOM 1602 C C . GLU A 1 204 ? -0.918 -2.201 -3.013 1.00 90.50 204 GLU A C 1
ATOM 1604 O O . GLU A 1 204 ? -1.299 -3.339 -3.265 1.00 90.50 204 GLU A O 1
ATOM 1609 N N . ASP A 1 205 ? -0.586 -1.324 -3.949 1.00 89.19 205 ASP A N 1
ATOM 1610 C CA . ASP A 1 205 ? -0.482 -1.698 -5.344 1.00 89.19 205 ASP A CA 1
ATOM 1611 C C . ASP A 1 205 ? 0.613 -0.884 -6.044 1.00 89.19 205 ASP A C 1
ATOM 1613 O O . ASP A 1 205 ? 0.908 0.266 -5.701 1.00 89.19 205 ASP A O 1
ATOM 1617 N N . GLY A 1 206 ? 1.261 -1.517 -7.011 1.00 85.12 206 GLY A N 1
ATOM 1618 C CA . GLY A 1 206 ? 2.354 -0.972 -7.794 1.00 85.12 206 GLY A CA 1
ATOM 1619 C C . GLY A 1 206 ? 3.248 -2.072 -8.349 1.00 85.12 206 GLY A C 1
ATOM 1620 O O . GLY A 1 206 ? 3.092 -3.250 -8.030 1.00 85.12 206 GLY A O 1
ATOM 1621 N N . LEU A 1 207 ? 4.232 -1.669 -9.154 1.00 87.25 207 LEU A N 1
ATOM 1622 C CA . LEU A 1 207 ? 5.096 -2.585 -9.901 1.00 87.25 207 LEU A CA 1
ATOM 1623 C C . LEU A 1 207 ? 5.713 -3.691 -9.029 1.00 87.25 207 LEU A C 1
ATOM 1625 O O . LEU A 1 207 ? 5.606 -4.868 -9.354 1.00 87.25 207 LEU A O 1
ATOM 1629 N N . ASN A 1 208 ? 6.319 -3.318 -7.898 1.00 87.50 208 ASN A N 1
ATOM 1630 C CA . ASN A 1 208 ? 6.973 -4.280 -7.008 1.00 87.50 208 ASN A CA 1
ATOM 1631 C C . ASN A 1 208 ? 5.967 -5.211 -6.319 1.00 87.50 208 ASN A C 1
ATOM 1633 O O . ASN A 1 208 ? 6.242 -6.396 -6.182 1.00 87.50 208 ASN A O 1
ATOM 1637 N N . THR A 1 209 ? 4.804 -4.698 -5.907 1.00 90.81 209 THR A N 1
ATOM 1638 C CA . THR A 1 209 ? 3.779 -5.515 -5.242 1.00 90.81 209 THR A CA 1
ATOM 1639 C C . THR A 1 209 ? 3.161 -6.504 -6.232 1.00 90.81 209 THR A C 1
ATOM 1641 O O . THR A 1 209 ? 3.079 -7.688 -5.919 1.00 90.81 209 THR A O 1
ATOM 1644 N N . ARG A 1 210 ? 2.837 -6.071 -7.458 1.00 93.12 210 ARG A N 1
ATOM 1645 C CA . ARG A 1 210 ? 2.353 -6.954 -8.537 1.00 93.12 210 ARG A CA 1
ATOM 1646 C C . ARG A 1 210 ? 3.392 -7.998 -8.950 1.00 93.12 210 ARG A C 1
ATOM 1648 O O . ARG A 1 210 ? 3.045 -9.160 -9.144 1.00 93.12 210 ARG A O 1
ATOM 1655 N N . ALA A 1 211 ? 4.673 -7.624 -8.997 1.00 91.81 211 ALA A N 1
ATOM 1656 C CA . ALA A 1 211 ? 5.769 -8.568 -9.220 1.00 91.81 211 ALA A CA 1
ATOM 1657 C C . ALA A 1 211 ? 5.864 -9.623 -8.102 1.00 91.81 211 ALA A C 1
ATOM 1659 O O . ALA A 1 211 ? 5.996 -10.811 -8.395 1.00 91.81 211 ALA A O 1
ATOM 1660 N N . SER A 1 212 ? 5.757 -9.214 -6.832 1.00 92.75 212 SER A N 1
ATOM 1661 C CA . SER A 1 212 ? 5.780 -10.129 -5.680 1.00 92.75 212 SER A CA 1
ATOM 1662 C C . SER A 1 212 ? 4.560 -11.050 -5.625 1.00 92.75 212 SER A C 1
ATOM 1664 O O . SER A 1 212 ? 4.704 -12.228 -5.309 1.00 92.75 212 SER A O 1
ATOM 1666 N N . MET A 1 213 ? 3.370 -10.544 -5.964 1.00 94.56 213 MET A N 1
ATOM 1667 C CA . MET A 1 213 ? 2.128 -11.329 -6.004 1.00 94.56 213 MET A CA 1
ATOM 1668 C C . MET A 1 213 ? 2.013 -12.216 -7.251 1.00 94.56 213 MET A C 1
ATOM 1670 O O . MET A 1 213 ? 1.061 -12.990 -7.351 1.00 94.56 213 MET A O 1
ATOM 1674 N N . ARG A 1 214 ? 2.959 -12.111 -8.197 1.00 95.12 214 ARG A N 1
ATOM 1675 C CA . ARG A 1 214 ? 2.905 -12.790 -9.503 1.00 95.12 214 ARG A CA 1
ATOM 1676 C C . ARG A 1 214 ? 1.598 -12.500 -10.236 1.00 95.12 214 ARG A C 1
ATOM 1678 O O . ARG A 1 214 ? 1.017 -13.374 -10.862 1.00 95.12 214 ARG A O 1
ATOM 1685 N N . THR A 1 215 ? 1.118 -11.264 -10.125 1.00 93.06 215 THR A N 1
ATOM 1686 C CA . THR A 1 215 ? -0.151 -10.850 -10.723 1.00 93.06 215 THR A CA 1
ATOM 1687 C C . THR A 1 215 ? -0.134 -11.117 -12.225 1.00 93.06 215 THR A C 1
ATOM 1689 O O . THR A 1 215 ? 0.790 -10.698 -12.922 1.00 93.06 215 THR A O 1
ATOM 1692 N N . LEU A 1 216 ? -1.157 -11.815 -12.720 1.00 90.31 216 LEU A N 1
ATOM 1693 C CA . LEU A 1 216 ? -1.280 -12.148 -14.137 1.00 90.31 216 LEU A CA 1
ATOM 1694 C C . LEU A 1 216 ? -1.424 -10.879 -14.992 1.00 90.31 216 LEU A C 1
ATOM 1696 O O . LEU A 1 216 ? -2.009 -9.883 -14.564 1.00 90.31 216 LEU A O 1
ATOM 1700 N N . GLY A 1 217 ? -0.923 -10.936 -16.226 1.00 85.44 217 GLY A N 1
ATOM 1701 C CA . GLY A 1 217 ? -0.980 -9.830 -17.179 1.00 85.44 217 GLY A CA 1
ATOM 1702 C C . GLY A 1 217 ? 0.395 -9.507 -17.748 1.00 85.44 217 GLY A C 1
ATOM 1703 O O . GLY A 1 217 ? 0.977 -10.315 -18.467 1.00 85.44 217 GLY A O 1
ATOM 1704 N N . GLU A 1 218 ? 0.890 -8.306 -17.466 1.00 83.00 218 GLU A N 1
ATOM 1705 C CA . GLU A 1 218 ? 2.219 -7.870 -17.899 1.00 83.00 218 GLU A CA 1
ATOM 1706 C C . GLU A 1 218 ? 3.335 -8.593 -17.129 1.00 83.00 218 GLU A C 1
ATOM 1708 O O . GLU A 1 218 ? 3.134 -9.077 -16.016 1.00 83.00 218 GLU A O 1
ATOM 1713 N N . ASP A 1 219 ? 4.548 -8.606 -17.687 1.00 88.44 219 ASP A N 1
ATOM 1714 C CA . ASP A 1 219 ? 5.719 -9.156 -17.001 1.00 88.44 219 ASP A CA 1
ATOM 1715 C C . ASP A 1 219 ? 6.264 -8.180 -15.943 1.00 88.44 219 ASP A C 1
ATOM 1717 O O . ASP A 1 219 ? 7.284 -7.504 -16.118 1.00 88.44 219 ASP A O 1
ATOM 1721 N N . TYR A 1 220 ? 5.542 -8.075 -14.826 1.00 88.94 220 TYR A N 1
ATOM 1722 C CA . TYR A 1 220 ? 5.922 -7.216 -13.705 1.00 88.94 220 TYR A CA 1
ATOM 1723 C C . TYR A 1 220 ? 7.272 -7.599 -13.107 1.00 88.94 220 TYR A C 1
ATOM 1725 O O . TYR A 1 220 ? 7.980 -6.734 -12.593 1.00 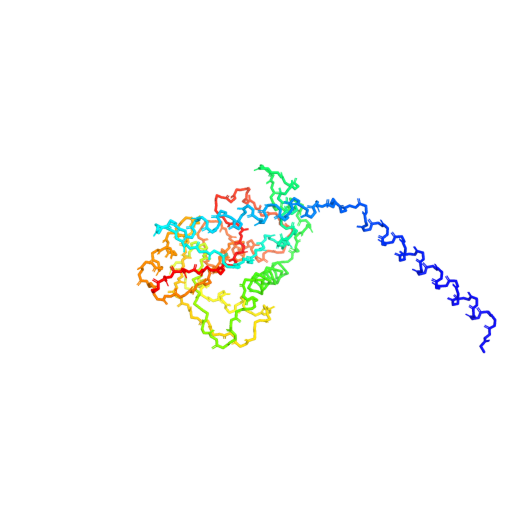88.94 220 TYR A O 1
ATOM 1733 N N . LEU A 1 221 ? 7.637 -8.882 -13.160 1.00 89.81 221 LEU A N 1
ATOM 1734 C CA . LEU A 1 221 ? 8.876 -9.376 -12.580 1.00 89.81 221 LEU A CA 1
ATOM 1735 C C . LEU A 1 221 ? 10.088 -8.850 -13.349 1.00 89.81 221 LEU A C 1
ATOM 1737 O O . LEU A 1 221 ? 11.015 -8.311 -12.736 1.00 89.81 221 LEU A O 1
ATOM 1741 N N . GLU A 1 222 ? 10.066 -8.963 -14.676 1.00 90.25 222 GLU A N 1
ATOM 1742 C CA . GLU A 1 222 ? 11.122 -8.421 -15.528 1.00 90.25 222 GLU A CA 1
ATOM 1743 C C . GLU A 1 222 ? 11.163 -6.893 -15.450 1.00 90.25 222 GLU A C 1
ATOM 1745 O O . GLU A 1 222 ? 12.233 -6.306 -15.256 1.00 90.25 222 GLU A O 1
ATOM 1750 N N . GLN A 1 223 ? 10.005 -6.226 -15.487 1.00 87.06 223 GLN A N 1
ATOM 1751 C CA . GLN A 1 223 ? 9.922 -4.771 -15.323 1.00 87.06 223 GLN A CA 1
ATOM 1752 C C . GLN A 1 223 ? 10.508 -4.295 -13.977 1.00 87.06 223 GLN A C 1
ATOM 1754 O O . GLN A 1 223 ? 11.276 -3.327 -13.929 1.00 87.06 223 GLN A O 1
ATOM 1759 N N . ALA A 1 224 ? 10.199 -4.983 -12.873 1.00 86.50 224 ALA A N 1
ATOM 1760 C CA . ALA A 1 224 ? 10.705 -4.641 -11.545 1.00 86.50 224 ALA A CA 1
ATOM 1761 C C . ALA A 1 224 ? 12.229 -4.806 -11.444 1.00 86.50 224 ALA A C 1
ATOM 1763 O O . ALA A 1 224 ? 12.888 -3.992 -10.796 1.00 86.50 224 ALA A O 1
ATOM 1764 N N . ARG A 1 225 ? 12.806 -5.814 -12.111 1.00 89.31 225 ARG A N 1
ATOM 1765 C CA . ARG A 1 225 ? 14.241 -6.146 -12.042 1.00 89.31 225 ARG A CA 1
ATOM 1766 C C . ARG A 1 225 ? 15.110 -5.369 -13.026 1.00 89.31 225 ARG A C 1
ATOM 1768 O O . ARG A 1 225 ? 16.297 -5.174 -12.762 1.00 89.31 225 ARG A O 1
ATOM 1775 N N . ARG A 1 226 ? 14.548 -4.917 -14.147 1.00 88.50 226 ARG A N 1
ATOM 1776 C CA . ARG A 1 226 ? 15.302 -4.277 -15.230 1.00 88.50 226 ARG A CA 1
ATOM 1777 C C . ARG A 1 226 ? 16.010 -2.997 -14.777 1.00 88.50 226 ARG A C 1
ATOM 1779 O O . ARG A 1 226 ? 15.406 -2.110 -14.183 1.00 88.50 226 ARG A O 1
ATOM 1786 N N . SER A 1 227 ? 17.273 -2.833 -15.153 1.00 91.12 227 SER A N 1
ATOM 1787 C CA . SER A 1 227 ? 17.978 -1.553 -15.017 1.00 91.12 227 SER A CA 1
ATOM 1788 C C . SER A 1 227 ? 17.706 -0.672 -16.235 1.00 91.12 227 SER A C 1
ATOM 1790 O O . SER A 1 227 ? 18.312 -0.852 -17.290 1.00 91.12 227 SER A O 1
ATOM 1792 N N . ALA A 1 228 ? 16.743 0.234 -16.103 1.00 83.44 228 ALA A N 1
ATOM 1793 C CA . ALA A 1 228 ? 16.342 1.190 -17.123 1.00 83.44 228 ALA A CA 1
ATOM 1794 C C . ALA A 1 228 ? 15.583 2.349 -16.473 1.00 83.44 228 ALA A C 1
ATOM 1796 O O . ALA A 1 228 ? 14.911 2.170 -15.454 1.00 83.44 228 ALA A O 1
ATOM 1797 N N . PHE A 1 229 ? 15.644 3.523 -17.102 1.00 82.56 229 PHE A N 1
ATOM 1798 C CA . PHE A 1 229 ? 14.666 4.563 -16.815 1.00 82.56 229 PHE A CA 1
ATOM 1799 C C . PHE A 1 229 ? 13.286 4.083 -17.253 1.00 82.56 229 PHE A C 1
ATOM 1801 O O . PHE A 1 229 ? 13.135 3.494 -18.324 1.00 82.56 229 PHE A O 1
ATOM 1808 N N . PHE A 1 230 ? 12.301 4.313 -16.399 1.00 70.56 230 PHE A N 1
ATOM 1809 C CA . PHE A 1 230 ? 10.993 3.693 -16.502 1.00 70.56 230 PHE A CA 1
ATOM 1810 C C . PHE A 1 230 ? 9.933 4.730 -16.170 1.00 70.56 230 PHE A C 1
ATOM 1812 O O . PHE A 1 230 ? 10.078 5.466 -15.198 1.00 70.56 230 PHE A O 1
ATOM 1819 N N . VAL A 1 231 ? 8.875 4.770 -16.972 1.00 76.19 231 VAL A N 1
ATOM 1820 C CA . VAL A 1 231 ? 7.634 5.466 -16.637 1.00 76.19 231 VAL A CA 1
ATOM 1821 C C . VAL A 1 231 ? 6.585 4.375 -16.490 1.00 76.19 231 VAL A C 1
ATOM 1823 O O . VAL A 1 231 ? 6.461 3.563 -17.406 1.00 76.19 231 VAL A O 1
ATOM 1826 N N . PRO A 1 232 ? 5.847 4.319 -15.372 1.00 67.25 232 PRO A N 1
ATOM 1827 C CA . PRO A 1 232 ? 4.753 3.369 -15.225 1.00 67.25 232 PRO A CA 1
ATOM 1828 C C . PRO A 1 232 ? 3.759 3.500 -16.390 1.00 67.25 232 PRO A C 1
ATOM 1830 O O . PRO A 1 232 ? 3.144 4.548 -16.571 1.00 67.25 232 PRO A O 1
ATOM 1833 N N . GLU A 1 233 ? 3.621 2.447 -17.202 1.00 61.47 233 GLU A N 1
ATOM 1834 C CA . GLU A 1 233 ? 2.871 2.496 -18.471 1.00 61.47 233 GLU A CA 1
ATOM 1835 C C . GLU A 1 233 ? 1.345 2.534 -18.272 1.00 61.47 233 GLU A C 1
ATOM 1837 O O . GLU A 1 233 ? 0.596 2.972 -19.155 1.00 61.47 233 GLU A O 1
ATOM 1842 N N . ARG A 1 234 ? 0.860 2.144 -17.086 1.00 58.31 234 ARG A N 1
ATOM 1843 C CA . ARG A 1 234 ? -0.562 2.227 -16.735 1.00 58.31 234 ARG A CA 1
ATOM 1844 C C . ARG A 1 234 ? -0.970 3.678 -16.455 1.00 58.31 234 ARG A C 1
ATOM 1846 O O . ARG A 1 234 ? -0.797 4.193 -15.355 1.00 58.31 234 ARG A O 1
ATOM 1853 N N . ARG A 1 235 ? -1.553 4.316 -17.482 1.00 40.19 235 ARG A N 1
ATOM 1854 C CA . ARG A 1 235 ? -2.110 5.691 -17.461 1.00 40.19 235 ARG A CA 1
ATOM 1855 C C . ARG A 1 235 ? -3.357 5.843 -16.595 1.00 40.19 235 ARG A C 1
ATOM 1857 O O . ARG A 1 235 ? -3.672 6.941 -16.153 1.00 40.19 235 ARG A O 1
ATOM 1864 N N . THR A 1 236 ? -4.080 4.756 -16.390 1.00 32.41 236 THR A N 1
ATOM 1865 C CA . THR A 1 236 ? -5.322 4.712 -15.630 1.00 32.41 236 THR A CA 1
ATOM 1866 C C . THR A 1 236 ? -5.108 3.730 -14.500 1.00 32.41 236 THR A C 1
ATOM 1868 O O . THR A 1 236 ? -4.901 2.546 -14.746 1.00 32.41 236 THR A O 1
ATOM 1871 N N . CYS A 1 237 ? -5.144 4.223 -13.269 1.00 38.72 237 CYS A N 1
ATOM 1872 C CA . CYS A 1 237 ? -5.639 3.421 -12.165 1.00 38.72 237 CYS A CA 1
ATOM 1873 C C . CYS A 1 237 ? -7.161 3.450 -12.316 1.00 38.72 237 CYS A C 1
ATOM 1875 O O . CYS A 1 237 ? -7.725 4.516 -12.070 1.00 38.72 237 CYS A O 1
ATOM 1877 N N . PRO A 1 238 ? -7.861 2.378 -12.727 1.00 25.22 238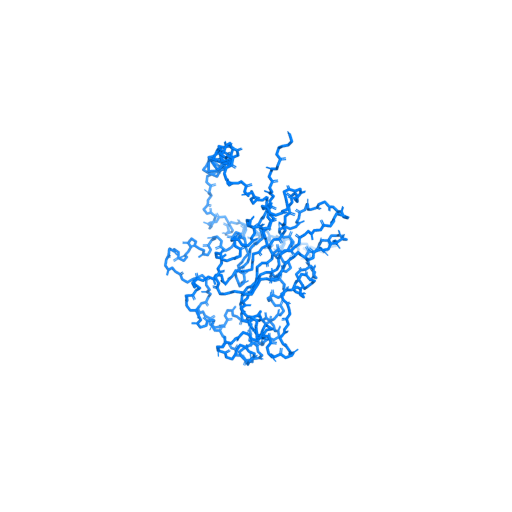 PRO A N 1
ATOM 1878 C CA . PRO A 1 238 ? -9.272 2.310 -12.391 1.00 25.22 238 PRO A CA 1
ATOM 1879 C C . PRO A 1 238 ? -9.388 2.204 -10.865 1.00 25.22 238 PRO A C 1
ATOM 1881 O O . PRO A 1 238 ? -10.232 2.863 -10.275 1.00 25.22 238 PRO A O 1
ATOM 1884 N N . HIS A 1 239 ? -8.452 1.505 -10.206 1.00 31.53 239 HIS A N 1
ATOM 1885 C CA . HIS A 1 239 ? -8.414 1.360 -8.757 1.00 31.53 239 HIS A CA 1
ATOM 1886 C C . HIS A 1 239 ? -6.953 1.277 -8.271 1.00 31.53 239 HIS A C 1
ATOM 1888 O O . HIS A 1 239 ? -6.173 0.473 -8.762 1.00 31.53 239 HIS A O 1
ATOM 1894 N N . PHE A 1 240 ? -6.594 2.190 -7.361 1.00 29.72 240 PHE A N 1
ATOM 1895 C CA . PHE A 1 240 ? -5.407 2.208 -6.492 1.00 29.72 240 PHE A CA 1
ATOM 1896 C C . PHE A 1 240 ? -4.020 1.986 -7.140 1.00 29.72 240 PHE A C 1
ATOM 1898 O O . PHE A 1 240 ? -3.544 0.876 -7.238 1.00 29.72 240 PHE A O 1
ATOM 1905 N N . CYS A 1 241 ? -3.259 3.059 -7.399 1.00 31.72 241 CYS A N 1
ATOM 1906 C CA . CYS A 1 241 ? -1.788 3.035 -7.253 1.00 31.72 241 CYS A CA 1
ATOM 1907 C C . CYS A 1 241 ? -1.437 3.825 -5.994 1.00 31.72 241 CYS A C 1
ATOM 1909 O O . CYS A 1 241 ? -0.857 4.909 -6.021 1.00 31.72 241 CYS A O 1
ATOM 1911 N N . VAL A 1 242 ? -1.955 3.325 -4.880 1.00 37.47 242 VAL A N 1
ATOM 1912 C CA . VAL A 1 242 ? -1.962 4.005 -3.596 1.00 37.47 242 VAL A CA 1
ATOM 1913 C C . VAL A 1 242 ? -1.450 3.006 -2.583 1.00 37.47 242 VAL A C 1
ATOM 1915 O O . VAL A 1 242 ? -2.032 1.940 -2.400 1.00 37.47 242 VAL A O 1
ATOM 1918 N N . ARG A 1 243 ? -0.360 3.363 -1.905 1.00 38.97 243 ARG A N 1
ATOM 1919 C CA . ARG A 1 243 ? -0.067 2.744 -0.618 1.00 38.97 243 ARG A CA 1
ATOM 1920 C C . ARG A 1 243 ? -0.842 3.523 0.420 1.00 38.97 243 ARG A C 1
ATOM 1922 O O . ARG A 1 243 ? -0.511 4.682 0.671 1.00 38.97 243 ARG A O 1
ATOM 1929 N N . GLY A 1 244 ? -1.891 2.905 0.943 1.00 33.41 244 GLY A N 1
ATOM 1930 C CA . GLY A 1 244 ? -2.795 3.474 1.933 1.00 33.41 244 GLY A CA 1
ATOM 1931 C C . GLY A 1 244 ? -2.727 2.662 3.220 1.00 33.41 244 GLY A C 1
ATOM 1932 O O . GLY A 1 244 ? -2.824 1.443 3.187 1.00 33.41 244 GLY A O 1
ATOM 1933 N N . GLY A 1 245 ? -2.540 3.326 4.351 1.00 34.66 245 GLY A N 1
ATOM 1934 C CA . GLY A 1 245 ? -2.675 2.755 5.684 1.00 34.66 245 GLY A CA 1
ATOM 1935 C C . GLY A 1 245 ? -3.830 3.469 6.355 1.00 34.66 245 GLY A C 1
ATOM 1936 O O . GLY A 1 245 ? -3.717 4.658 6.646 1.00 34.66 245 GLY A O 1
ATOM 1937 N N . LEU A 1 246 ? -4.951 2.793 6.555 1.00 40.91 246 LEU A N 1
ATOM 1938 C CA . LEU A 1 246 ? -6.160 3.413 7.084 1.00 40.91 246 LEU A CA 1
ATOM 1939 C C . LEU A 1 246 ? -6.454 2.834 8.462 1.00 40.91 246 LEU A C 1
ATOM 1941 O O . LEU A 1 246 ? -6.664 1.634 8.593 1.00 40.91 246 LEU A O 1
ATOM 1945 N N . LYS A 1 247 ? -6.458 3.674 9.496 1.00 38.06 247 LYS A N 1
ATOM 1946 C CA . LYS A 1 247 ? -6.993 3.313 10.808 1.00 38.06 247 LYS A CA 1
ATOM 1947 C C . LYS A 1 247 ? -8.476 3.619 10.791 1.00 38.06 247 LYS A C 1
ATOM 1949 O O . LYS A 1 247 ? -8.850 4.787 10.716 1.00 38.06 247 LYS A O 1
ATOM 1954 N N . ILE A 1 248 ? -9.297 2.588 10.904 1.00 43.81 248 ILE A N 1
ATOM 1955 C CA . ILE A 1 248 ? -10.752 2.701 10.860 1.00 43.81 248 ILE A CA 1
ATOM 1956 C C . ILE A 1 248 ? -11.292 2.169 12.174 1.00 43.81 248 ILE A C 1
ATOM 1958 O O . ILE A 1 248 ? -10.841 1.134 12.656 1.00 43.81 248 ILE A O 1
ATOM 1962 N N . SER A 1 249 ? -12.211 2.898 12.786 1.00 34.62 249 SER A N 1
ATOM 1963 C CA . SER A 1 249 ? -12.819 2.548 14.062 1.00 34.62 249 SER A CA 1
ATOM 1964 C C . SER A 1 249 ? -14.328 2.568 13.921 1.00 34.62 249 SER A C 1
ATOM 1966 O O . SER A 1 249 ? -14.888 3.507 13.356 1.00 34.62 249 SER A O 1
ATOM 1968 N N . SER A 1 250 ? -14.970 1.538 14.455 1.00 29.66 250 SER A N 1
ATOM 1969 C CA . SER A 1 250 ? -16.411 1.499 14.657 1.00 29.66 250 SER A CA 1
ATOM 1970 C C . SER A 1 250 ? -16.740 2.085 16.036 1.00 29.66 250 SER A C 1
ATOM 1972 O O . SER A 1 250 ? -15.945 2.030 16.980 1.00 29.66 250 SER A O 1
ATOM 1974 N N . HIS A 1 251 ? -17.915 2.694 16.165 1.00 30.58 251 HIS A N 1
ATOM 1975 C CA . HIS A 1 251 ? -18.506 3.015 17.461 1.00 30.58 251 HIS A CA 1
ATOM 1976 C C . HIS A 1 251 ? -19.693 2.083 17.687 1.00 30.58 251 HIS A C 1
ATOM 1978 O O . HIS A 1 251 ? -20.756 2.292 17.113 1.00 30.58 251 HIS A O 1
ATOM 1984 N N . VAL A 1 252 ? -19.535 1.087 18.561 1.00 26.47 252 VAL A N 1
ATOM 1985 C CA . VAL A 1 252 ? -20.679 0.425 19.196 1.00 26.47 252 VAL A CA 1
ATOM 1986 C C . VAL A 1 252 ? -20.927 1.139 20.514 1.00 26.47 252 VAL A C 1
ATOM 1988 O O . VAL A 1 252 ? -20.108 1.093 21.432 1.00 26.47 252 VAL A O 1
ATOM 1991 N N . ARG A 1 253 ? -22.038 1.873 20.583 1.00 25.48 253 ARG A N 1
ATOM 1992 C CA . ARG A 1 253 ? -22.514 2.459 21.835 1.00 25.48 253 ARG A CA 1
ATOM 1993 C C . ARG A 1 253 ? -23.192 1.336 22.629 1.00 25.48 253 ARG A C 1
ATOM 1995 O O . ARG A 1 253 ? -24.176 0.782 22.146 1.00 25.48 253 ARG A O 1
ATOM 2002 N N . ALA A 1 254 ? -22.631 0.988 23.787 1.00 29.20 254 ALA A N 1
ATOM 2003 C CA . ALA A 1 254 ? -23.359 0.275 24.839 1.00 29.20 254 ALA A CA 1
ATOM 2004 C C . ALA A 1 254 ? -24.431 1.187 25.453 1.00 29.20 254 ALA A C 1
ATOM 2006 O O . ALA A 1 254 ? -24.185 2.418 25.512 1.00 29.20 254 ALA A O 1
#

Secondary structure (DSSP, 8-state):
--HHHHHHHHHHHHHHHHHHHHHHHHTTTS-----HHHHHHHHHHHHHHHHHHTT-TT--EEEEEEEEEETTEETHHHHHHHHHH-TTS-SS---GGGS-SSHHHHHHHHHHHHHHHHHHHHTTPPTTSEEEEEEEESPP-SS-TT---TTHHHHHHHTTT--SS-EEEEEEEEE-S-HHHHHHHHHHHHHH-TT--EEEEEE--SHHHHHHTT-SSS-HHHHHH--S---------SS---EEEEEEEE----

Radius of gyration: 23.12 Å; chains: 1; bounding box: 73×63×43 Å